Protein AF-A0A965JF13-F1 (afdb_monomer)

Radius of gyration: 34.11 Å; Cα contacts (8 Å, |Δi|>4): 432; chains: 1; bounding box: 71×40×91 Å

Secondary structure (DSSP, 8-state):
-----SHHHHHTTS--HHHHHHHHHT--S-SS-----SSHHHHHHHHHTT--SEEEE-HHHHHHHHHHHHHTT--TTS-EEEEHHHHHHHHHHHTT-S-HHHHHHHHTSSSPPPHHHHHHHHHTT--SHHHHHHHHHHHHHTTS-S--SHHHHHHHHHHHHHHHHHT--HHHHHHHHHHHHHHHHHHHHHHHHHH--EEEEEEEEETTEE--GGGGGSS--EEEEETTEEEEE-GGGGGGG--EETTEEEEEE-SSEEEEEE---SS-EEEEEEEETTT--EEEEEEE-TTPEEEEE-

Sequence (298 aa):
MRAESSLQAELQASYRSREDFSAFAGVQPTNDFDEVFESADALFAAIQMGRCQAVVTDGETAAALNLAMARDGIAHGIFEVRTRDAAIDVLWKAQGYTSREGFLFARDFKPVLNPADVQRFAEYGVTSLNAFQAGLGRMNASGYSTQNTTSALFGFLDDERIGIASGKSAVAVQQARSERSRINAAASRRAELAEFPYVAFISCGMNGMNISTPACFADSDLEIRNGSDYKLYRIENLGDAGPETNKGLMIRLRRNFEIRAQNSDDTLILGVEVQDAVTRQILFQRQASQFRTILFSR

Nearest PDB structures (foldseek):
  9fk0-assembly1_A  TM=2.468E-01  e=9.975E-01  tick-borne encephalitis virus-European subtype
  4gsx-assembly2_B  TM=1.447E-01  e=3.415E-01  Dengue virus 1 Nauru/West Pac/1974
  5lbs-assembly1_A-2  TM=1.912E-01  e=1.513E+00  Zika virus
  4gt0-assembly2_B  TM=1.461E-01  e=5.181E-01  Dengue virus 1 Nauru/West Pac/1974
  8qrh-assembly1_C  TM=1.321E-01  e=9.975E-01  Orthoflavivirus encephalitidis

Structure (mmCIF, N/CA/C/O backbone):
data_AF-A0A965JF13-F1
#
_entry.id   AF-A0A965JF13-F1
#
loop_
_atom_site.group_PDB
_atom_site.id
_atom_site.type_symbol
_atom_site.label_atom_id
_atom_site.label_alt_id
_atom_site.label_comp_id
_atom_site.label_asym_id
_atom_site.label_entity_id
_atom_site.label_seq_id
_atom_site.pdbx_PDB_ins_code
_atom_site.Cartn_x
_atom_site.Cartn_y
_atom_site.Cartn_z
_atom_site.occupancy
_atom_site.B_iso_or_equiv
_atom_site.auth_seq_id
_atom_site.auth_comp_id
_atom_site.auth_asym_id
_atom_site.auth_atom_id
_atom_site.pdbx_PDB_model_num
ATOM 1 N N . MET A 1 1 ? 35.099 21.336 -46.066 1.00 34.16 1 MET A N 1
ATOM 2 C CA . MET A 1 1 ? 35.311 21.101 -44.624 1.00 34.16 1 MET A CA 1
ATOM 3 C C . MET A 1 1 ? 33.976 20.685 -44.034 1.00 34.16 1 MET A C 1
ATOM 5 O O . MET A 1 1 ? 33.109 21.530 -43.860 1.00 34.16 1 MET A O 1
ATOM 9 N N . ARG A 1 2 ? 33.750 19.372 -43.927 1.00 27.91 2 ARG A N 1
ATOM 10 C CA . ARG A 1 2 ? 32.507 18.758 -43.436 1.00 27.91 2 ARG A CA 1
ATOM 11 C C . ARG A 1 2 ? 32.761 18.231 -42.025 1.00 27.91 2 ARG A C 1
ATOM 13 O O . ARG A 1 2 ? 33.864 17.786 -41.745 1.00 27.91 2 ARG A O 1
ATOM 20 N N . ALA A 1 3 ? 31.735 18.359 -41.193 1.00 31.36 3 ALA A N 1
ATOM 21 C CA . ALA A 1 3 ? 31.698 18.126 -39.757 1.00 31.36 3 ALA A CA 1
ATOM 22 C C . ALA A 1 3 ? 32.376 16.822 -39.292 1.00 31.36 3 ALA A C 1
ATOM 24 O O . ALA A 1 3 ? 31.892 15.734 -39.579 1.00 31.36 3 ALA A O 1
ATOM 25 N N . GLU A 1 4 ? 33.432 16.970 -38.492 1.00 33.44 4 GLU A N 1
ATOM 26 C CA . GLU A 1 4 ? 34.038 15.928 -37.647 1.00 33.44 4 GLU A CA 1
ATOM 27 C C . GLU A 1 4 ? 33.346 15.813 -36.265 1.00 33.44 4 GLU A C 1
ATOM 29 O O . GLU A 1 4 ? 33.878 15.203 -35.348 1.00 33.44 4 GLU A O 1
ATOM 34 N N . SER A 1 5 ? 32.153 16.392 -36.064 1.00 39.91 5 SER A N 1
ATOM 35 C CA . SER A 1 5 ? 31.640 16.680 -34.711 1.00 39.91 5 SER A CA 1
ATOM 36 C C . SER A 1 5 ? 30.375 15.934 -34.258 1.00 39.91 5 SER A C 1
ATOM 38 O O . SER A 1 5 ? 29.753 16.391 -33.303 1.00 39.91 5 SER A O 1
ATOM 40 N N . SER A 1 6 ? 29.957 14.826 -34.885 1.00 39.69 6 SER A N 1
ATOM 41 C CA . SER A 1 6 ? 28.820 14.029 -34.358 1.00 39.69 6 SER A CA 1
ATOM 42 C C . SER A 1 6 ? 29.226 12.652 -33.837 1.00 39.69 6 SER A C 1
ATOM 44 O O . SER A 1 6 ? 28.804 12.278 -32.749 1.00 39.69 6 SER A O 1
ATOM 46 N N . LEU A 1 7 ? 30.121 11.946 -34.533 1.00 32.88 7 LEU A N 1
ATOM 47 C CA . LEU A 1 7 ? 30.511 10.582 -34.163 1.00 32.88 7 LEU A CA 1
ATOM 48 C C . LEU A 1 7 ? 31.325 10.542 -32.858 1.00 32.88 7 LEU A C 1
ATOM 50 O O . LEU A 1 7 ? 31.084 9.714 -31.991 1.00 32.88 7 LEU A O 1
ATOM 54 N N . GLN A 1 8 ? 32.236 11.498 -32.657 1.00 34.78 8 GLN A N 1
ATOM 55 C CA . GLN A 1 8 ? 33.035 11.596 -31.430 1.00 34.78 8 GLN A CA 1
ATOM 56 C C . GLN A 1 8 ? 32.197 12.030 -30.211 1.00 34.78 8 GLN A C 1
ATOM 58 O O . GLN A 1 8 ? 32.503 11.646 -29.085 1.00 34.78 8 GLN A O 1
ATOM 63 N N . ALA A 1 9 ? 31.108 12.775 -30.434 1.00 36.16 9 ALA A N 1
ATOM 64 C CA . ALA A 1 9 ? 30.150 13.149 -29.394 1.00 36.16 9 ALA A CA 1
ATOM 65 C C . ALA A 1 9 ? 29.203 11.986 -29.028 1.00 36.16 9 ALA A C 1
ATOM 67 O O . ALA A 1 9 ? 28.861 11.831 -27.857 1.00 36.16 9 ALA A O 1
ATOM 68 N N . GLU A 1 10 ? 28.835 11.134 -29.993 1.00 34.66 10 GLU A N 1
ATOM 69 C CA . GLU A 1 10 ? 28.097 9.881 -29.750 1.00 34.66 10 GLU A CA 1
ATOM 70 C C . GLU A 1 10 ? 28.967 8.819 -29.055 1.00 34.66 10 GLU A C 1
ATOM 72 O O . GLU A 1 10 ? 28.506 8.137 -28.135 1.00 34.66 10 GLU A O 1
ATOM 77 N N . LEU A 1 11 ? 30.255 8.740 -29.402 1.00 33.22 11 LEU A N 1
ATOM 78 C CA . LEU A 1 11 ? 31.222 7.856 -28.743 1.00 33.22 11 LEU A CA 1
ATOM 79 C C . LEU A 1 11 ? 31.504 8.289 -27.289 1.00 33.22 11 LEU A C 1
ATOM 81 O O . LEU A 1 11 ? 31.562 7.445 -26.399 1.00 33.22 11 LEU A O 1
ATOM 85 N N . GLN A 1 12 ? 31.564 9.597 -27.001 1.00 38.66 12 GLN A N 1
ATOM 86 C CA . GLN A 1 12 ? 31.705 10.138 -25.634 1.00 38.66 12 GLN A CA 1
ATOM 87 C C . GLN A 1 12 ? 30.452 9.986 -24.749 1.00 38.66 12 GLN A C 1
ATOM 89 O O . GLN A 1 12 ? 30.520 10.189 -23.530 1.00 38.66 12 GLN A O 1
ATOM 94 N N . ALA A 1 13 ? 29.299 9.663 -25.335 1.00 37.34 13 ALA A N 1
ATOM 95 C CA . ALA A 1 13 ? 28.055 9.446 -24.602 1.00 37.34 13 ALA A CA 1
ATOM 96 C C . ALA A 1 13 ? 27.878 7.990 -24.136 1.00 37.34 13 ALA A C 1
ATOM 98 O O . ALA A 1 13 ? 26.997 7.720 -23.322 1.00 37.34 13 ALA A O 1
ATOM 99 N N . SER A 1 14 ? 28.696 7.053 -24.632 1.00 40.59 14 SER A N 1
ATOM 100 C CA . SER A 1 14 ? 28.368 5.629 -24.536 1.00 40.59 14 SER A CA 1
ATOM 101 C C . SER A 1 14 ? 28.801 4.934 -23.242 1.00 40.59 14 SER A C 1
ATOM 103 O O . SER A 1 14 ? 28.190 3.924 -22.915 1.00 40.59 14 SER A O 1
ATOM 105 N N . TYR A 1 15 ? 29.741 5.466 -22.448 1.00 44.84 15 TYR A N 1
ATOM 106 C CA . TYR A 1 15 ? 30.107 4.855 -21.158 1.00 44.84 15 TYR A CA 1
ATOM 107 C C . TYR A 1 15 ? 30.614 5.882 -20.137 1.00 44.84 15 TYR A C 1
ATOM 109 O O . TYR A 1 15 ? 31.812 6.117 -20.005 1.00 44.84 15 TYR A O 1
ATOM 117 N N . ARG A 1 16 ? 29.703 6.497 -19.375 1.00 46.19 16 ARG A N 1
ATOM 118 C CA . ARG A 1 16 ? 30.050 7.368 -18.242 1.00 46.19 16 ARG A CA 1
ATOM 119 C C . ARG A 1 16 ? 29.814 6.626 -16.919 1.00 46.19 16 ARG A C 1
ATOM 121 O O . ARG A 1 16 ? 28.781 6.759 -16.297 1.00 46.19 16 ARG A O 1
ATOM 128 N N . SER A 1 17 ? 30.811 5.885 -16.434 1.00 47.53 17 SER A N 1
ATOM 129 C CA . SER A 1 17 ? 30.871 5.285 -15.078 1.00 47.53 17 SER A CA 1
ATOM 130 C C . SER A 1 17 ? 30.076 3.989 -14.795 1.00 47.53 17 SER A C 1
ATOM 132 O O . SER A 1 17 ? 29.080 3.659 -15.441 1.00 47.53 17 SER A O 1
ATOM 134 N N . ARG A 1 18 ? 30.534 3.254 -13.760 1.00 49.69 18 ARG A N 1
ATOM 135 C CA . ARG A 1 18 ? 29.889 2.068 -13.148 1.00 49.69 18 ARG A CA 1
ATOM 136 C C . ARG A 1 18 ? 28.423 2.329 -12.793 1.00 49.69 18 ARG A C 1
ATOM 138 O O . ARG A 1 18 ? 27.607 1.407 -12.835 1.00 49.69 18 ARG A O 1
ATOM 145 N N . GLU A 1 19 ? 28.090 3.571 -12.457 1.00 48.06 19 GLU A N 1
ATOM 146 C CA . GLU A 1 19 ? 26.743 3.989 -12.082 1.00 48.06 19 GLU A CA 1
ATOM 147 C C . GLU A 1 19 ? 25.806 4.005 -13.290 1.00 48.06 19 GLU A C 1
ATOM 149 O O . GLU A 1 19 ? 24.701 3.485 -13.174 1.00 48.06 19 GLU A O 1
ATOM 154 N N . ASP A 1 20 ? 26.255 4.461 -14.464 1.00 49.62 20 ASP A N 1
ATOM 155 C CA . ASP A 1 20 ? 25.419 4.509 -15.670 1.00 49.62 20 ASP A CA 1
ATOM 156 C C . ASP A 1 20 ? 25.166 3.120 -16.251 1.00 49.62 20 ASP A C 1
ATOM 158 O O . ASP A 1 20 ? 24.056 2.848 -16.712 1.00 49.62 20 ASP A O 1
ATOM 162 N N . PHE A 1 21 ? 26.140 2.202 -16.180 1.00 49.88 21 PHE A N 1
ATOM 163 C CA . PHE A 1 21 ? 25.895 0.816 -16.584 1.00 49.88 21 PHE A CA 1
ATOM 164 C C . PHE A 1 21 ? 25.035 0.060 -15.563 1.00 49.88 21 PHE A C 1
ATOM 166 O O . PHE A 1 21 ? 24.130 -0.665 -15.960 1.00 49.88 21 PHE A O 1
ATOM 173 N N . SER A 1 22 ? 25.247 0.236 -14.255 1.00 50.41 22 SER A N 1
ATOM 174 C CA . SER A 1 22 ? 24.385 -0.393 -13.234 1.00 50.41 22 SER A CA 1
ATOM 175 C C . SER A 1 22 ? 22.950 0.143 -13.331 1.00 50.41 22 SER A C 1
ATOM 177 O O . SER A 1 22 ? 21.979 -0.617 -13.341 1.00 50.41 22 SER A O 1
ATOM 179 N N . ALA A 1 23 ? 22.812 1.458 -13.532 1.00 51.19 23 ALA A N 1
ATOM 180 C CA . ALA A 1 23 ? 21.555 2.125 -13.846 1.00 51.19 23 ALA A CA 1
ATOM 181 C C . ALA A 1 23 ? 20.967 1.665 -15.184 1.00 51.19 23 ALA A C 1
ATOM 183 O O . ALA A 1 23 ? 19.742 1.660 -15.323 1.00 51.19 23 ALA A O 1
ATOM 184 N N . PHE A 1 24 ? 21.819 1.287 -16.143 1.00 50.94 24 PHE A N 1
ATOM 185 C CA . PHE A 1 24 ? 21.418 0.655 -17.385 1.00 50.94 24 PHE A CA 1
ATOM 186 C C . PHE A 1 24 ? 20.899 -0.759 -17.075 1.00 50.94 24 PHE A C 1
ATOM 188 O O . PHE A 1 24 ? 19.703 -0.996 -17.129 1.00 50.94 24 PHE A O 1
ATOM 195 N N . ALA A 1 25 ? 21.735 -1.709 -16.688 1.00 50.09 25 ALA A N 1
ATOM 196 C CA . ALA A 1 25 ? 21.358 -3.104 -16.506 1.00 50.09 25 ALA A CA 1
ATOM 197 C C . ALA A 1 25 ? 20.320 -3.364 -15.393 1.00 50.09 25 ALA A C 1
ATOM 199 O O . ALA A 1 25 ? 19.843 -4.488 -15.295 1.00 50.09 25 ALA A O 1
ATOM 200 N N . GLY A 1 26 ? 19.919 -2.369 -14.592 1.00 46.53 26 GLY A N 1
ATOM 201 C CA . GLY A 1 26 ? 18.917 -2.546 -13.532 1.00 46.53 26 GLY A CA 1
ATOM 202 C C . GLY A 1 26 ? 19.420 -3.448 -12.403 1.00 46.53 26 GLY A C 1
ATOM 203 O O . GLY A 1 26 ? 18.631 -3.987 -11.631 1.00 46.53 26 GLY A O 1
ATOM 204 N N . VAL A 1 27 ? 20.736 -3.624 -12.331 1.00 44.25 27 VAL A N 1
ATOM 205 C CA . VAL A 1 27 ? 21.431 -4.353 -11.280 1.00 44.25 27 VAL A CA 1
ATOM 206 C C . VAL A 1 27 ? 21.844 -3.348 -10.213 1.00 44.25 27 VAL A C 1
ATOM 208 O O . VAL A 1 27 ? 22.241 -2.221 -10.516 1.00 44.25 27 VAL A O 1
ATOM 211 N N . GLN A 1 28 ? 21.726 -3.739 -8.944 1.00 43.03 28 GLN A N 1
ATOM 212 C CA . GLN A 1 28 ? 22.424 -3.024 -7.875 1.00 43.03 28 GLN A CA 1
ATOM 213 C C . GLN A 1 28 ? 23.911 -2.948 -8.263 1.00 43.03 28 GLN A C 1
ATOM 215 O O . GLN A 1 28 ? 24.393 -3.879 -8.909 1.00 43.03 28 GLN A O 1
ATOM 220 N N . PRO A 1 29 ? 24.660 -1.897 -7.885 1.00 44.06 29 PRO A N 1
ATOM 221 C CA . PRO A 1 29 ? 26.109 -1.850 -8.064 1.00 44.06 29 PRO A CA 1
ATOM 222 C C . PRO A 1 29 ? 26.813 -2.853 -7.128 1.00 44.06 29 PRO A C 1
ATOM 224 O O . PRO A 1 29 ? 27.744 -2.513 -6.405 1.00 44.06 29 PRO A O 1
ATOM 227 N N . THR A 1 30 ? 26.373 -4.107 -7.122 1.00 40.91 30 THR A N 1
ATOM 228 C CA . THR A 1 30 ? 27.144 -5.255 -6.672 1.00 40.91 30 THR A CA 1
ATOM 229 C C . THR A 1 30 ? 28.248 -5.521 -7.699 1.00 40.91 30 THR A C 1
ATOM 231 O O . THR A 1 30 ? 28.221 -4.986 -8.805 1.00 40.91 30 THR A O 1
ATOM 234 N N . ASN A 1 31 ? 29.293 -6.228 -7.286 1.00 40.25 31 ASN A N 1
ATOM 235 C CA . ASN A 1 31 ? 30.622 -6.250 -7.909 1.00 40.25 31 ASN A CA 1
ATOM 236 C C . ASN A 1 31 ? 30.717 -6.974 -9.272 1.00 40.25 31 ASN A C 1
ATOM 238 O O . ASN A 1 31 ? 31.681 -7.690 -9.498 1.00 40.25 31 ASN A O 1
ATOM 242 N N . ASP A 1 32 ? 29.756 -6.801 -10.177 1.00 44.75 32 ASP A N 1
ATOM 243 C CA . ASP A 1 32 ? 29.693 -7.590 -11.415 1.00 44.75 32 ASP A CA 1
ATOM 244 C C . ASP A 1 32 ? 30.313 -6.876 -12.635 1.00 44.75 32 ASP A C 1
ATOM 246 O O . ASP A 1 32 ? 30.405 -7.465 -13.709 1.00 44.75 32 ASP A O 1
ATOM 250 N N . PHE A 1 33 ? 30.782 -5.629 -12.476 1.00 49.12 33 PHE A N 1
ATOM 251 C CA . PHE A 1 33 ? 31.649 -4.946 -13.447 1.00 49.12 33 PHE A CA 1
ATOM 252 C C . PHE A 1 33 ? 32.843 -4.314 -12.739 1.00 49.12 33 PHE A C 1
ATOM 254 O O . PHE A 1 33 ? 32.680 -3.416 -11.907 1.00 49.12 33 PHE A O 1
ATOM 261 N N . ASP A 1 34 ? 34.036 -4.773 -13.105 1.00 55.72 34 ASP A N 1
ATOM 262 C CA . ASP A 1 34 ? 35.287 -4.360 -12.473 1.00 55.72 34 ASP A CA 1
ATOM 263 C C . ASP A 1 34 ? 35.778 -2.980 -12.958 1.00 55.72 34 ASP A C 1
ATOM 265 O O . ASP A 1 34 ? 36.445 -2.273 -12.201 1.00 55.72 34 ASP A O 1
ATOM 269 N N . GLU A 1 35 ? 35.445 -2.556 -14.191 1.00 66.56 35 GLU A N 1
ATOM 270 C CA . GLU A 1 35 ? 36.028 -1.356 -14.820 1.00 66.56 35 GLU A CA 1
ATOM 271 C C . GLU A 1 35 ? 35.179 -0.785 -15.981 1.00 66.56 35 GLU A C 1
ATOM 273 O O . GLU A 1 35 ? 34.453 -1.516 -16.655 1.00 66.56 35 GLU A O 1
ATOM 278 N N . VAL A 1 36 ? 35.280 0.529 -16.228 1.00 65.38 36 VAL A N 1
ATOM 279 C CA . VAL A 1 36 ? 34.691 1.232 -17.387 1.00 65.38 36 VAL A CA 1
ATOM 280 C C . VAL A 1 36 ? 35.803 1.991 -18.108 1.00 65.38 36 VAL A C 1
ATOM 282 O O . VAL A 1 36 ? 36.603 2.658 -17.457 1.00 65.38 36 VAL A O 1
ATOM 285 N N . PHE A 1 37 ? 35.844 1.909 -19.440 1.00 68.75 37 PHE A N 1
ATOM 286 C CA . PHE A 1 37 ? 36.930 2.461 -20.254 1.00 68.75 37 PHE A CA 1
ATOM 287 C C . PHE A 1 37 ? 36.460 3.649 -21.095 1.00 68.75 37 PHE A C 1
ATOM 289 O O . PHE A 1 37 ? 35.395 3.606 -21.705 1.00 68.75 37 PHE A O 1
ATOM 296 N N . GLU A 1 38 ? 37.281 4.699 -21.152 1.00 64.56 38 GLU A N 1
ATOM 297 C CA . GLU A 1 38 ? 36.961 5.958 -21.846 1.00 64.56 38 GLU A CA 1
ATOM 298 C C . GLU A 1 38 ? 37.076 5.867 -23.379 1.00 64.56 38 GLU A C 1
ATOM 300 O O . GLU A 1 38 ? 36.620 6.763 -24.089 1.00 64.56 38 GLU A O 1
ATOM 305 N N . SER A 1 39 ? 37.693 4.804 -23.907 1.00 68.31 39 SER A N 1
ATOM 306 C CA . SER A 1 39 ? 37.852 4.585 -25.346 1.00 68.31 39 SER A CA 1
ATOM 307 C C . SER A 1 39 ? 37.986 3.104 -25.703 1.00 68.31 39 SER A C 1
ATOM 309 O O . SER A 1 39 ? 38.355 2.273 -24.869 1.00 68.31 39 SER A O 1
ATOM 311 N N . ALA A 1 40 ? 37.736 2.781 -26.977 1.00 69.75 40 ALA A N 1
ATOM 312 C CA . ALA A 1 40 ? 37.952 1.443 -27.526 1.00 69.75 40 ALA A CA 1
ATOM 313 C C . ALA A 1 40 ? 39.427 1.006 -27.445 1.00 69.75 40 ALA A C 1
ATOM 315 O O . ALA A 1 40 ? 39.700 -0.167 -27.208 1.00 69.75 40 ALA A O 1
ATOM 316 N N . ASP A 1 41 ? 40.370 1.945 -27.564 1.00 72.50 41 ASP A N 1
ATOM 317 C CA . ASP A 1 41 ? 41.804 1.661 -27.440 1.00 72.50 41 ASP A CA 1
ATOM 318 C C . ASP A 1 41 ? 42.195 1.319 -25.997 1.00 72.50 41 ASP A C 1
ATOM 320 O O . ASP A 1 41 ? 42.933 0.362 -25.763 1.00 72.50 41 ASP A O 1
ATOM 324 N N . ALA A 1 42 ? 41.669 2.059 -25.013 1.00 75.69 42 ALA A N 1
ATOM 325 C CA . ALA A 1 42 ? 41.896 1.773 -23.596 1.00 75.69 42 ALA A CA 1
ATOM 326 C C . ALA A 1 42 ? 41.297 0.414 -23.201 1.00 75.69 42 ALA A C 1
ATOM 328 O O . ALA A 1 42 ? 41.926 -0.371 -22.491 1.00 75.69 42 ALA A O 1
ATOM 329 N N . LEU A 1 43 ? 40.107 0.118 -23.727 1.00 77.62 43 LEU A N 1
ATOM 330 C CA . LEU A 1 43 ? 39.439 -1.170 -23.5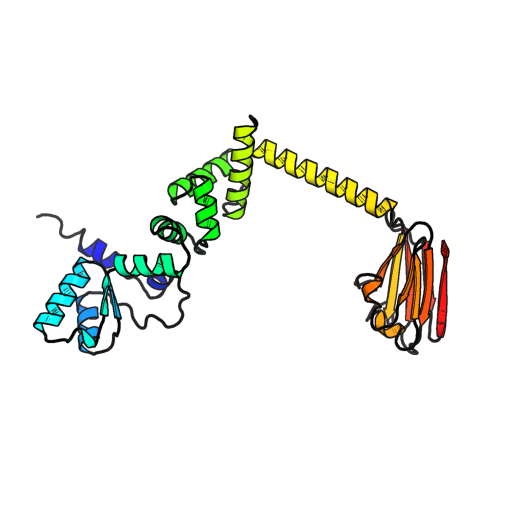88 1.00 77.62 43 LEU A CA 1
ATOM 331 C C . LEU A 1 43 ? 40.257 -2.308 -24.213 1.00 77.62 43 LEU A C 1
ATOM 333 O O . LEU A 1 43 ? 40.472 -3.338 -23.579 1.00 77.62 43 LEU A O 1
ATOM 337 N N . PHE A 1 44 ? 40.764 -2.118 -25.432 1.00 76.69 44 PHE A N 1
ATOM 338 C CA . PHE A 1 44 ? 41.587 -3.111 -26.117 1.00 76.69 44 PHE A CA 1
ATOM 339 C C . PHE A 1 44 ? 42.904 -3.382 -25.378 1.00 76.69 44 PHE A C 1
ATOM 341 O O . PHE A 1 44 ? 43.279 -4.540 -25.196 1.00 76.69 44 PHE A O 1
ATOM 348 N N . ALA A 1 45 ? 43.565 -2.339 -24.868 1.00 78.50 45 ALA A N 1
ATOM 349 C CA . ALA A 1 45 ? 44.762 -2.484 -24.043 1.00 78.50 45 ALA A CA 1
ATOM 350 C C . ALA A 1 45 ? 44.483 -3.284 -22.756 1.00 78.50 45 ALA A C 1
ATOM 352 O O . ALA A 1 45 ? 45.284 -4.132 -22.364 1.00 78.50 45 ALA A O 1
ATOM 353 N N . ALA A 1 46 ? 43.332 -3.073 -22.115 1.00 78.44 46 ALA A N 1
ATOM 354 C CA . ALA A 1 46 ? 42.942 -3.839 -20.933 1.00 78.44 46 ALA A CA 1
ATOM 355 C C . ALA A 1 46 ? 42.649 -5.317 -21.248 1.00 78.44 46 ALA A C 1
ATOM 357 O O . ALA A 1 46 ? 43.043 -6.198 -20.476 1.00 78.44 46 ALA A O 1
ATOM 358 N N . ILE A 1 47 ? 42.038 -5.596 -22.404 1.00 74.88 47 ILE A N 1
ATOM 359 C CA . ILE A 1 47 ? 41.831 -6.961 -22.914 1.00 74.88 47 ILE A CA 1
ATOM 360 C C . ILE A 1 47 ? 43.180 -7.656 -23.136 1.00 74.88 47 ILE A C 1
ATOM 362 O O . ILE A 1 47 ? 43.367 -8.784 -22.684 1.00 74.88 47 ILE A O 1
ATOM 366 N N . GLN A 1 48 ? 44.149 -6.976 -23.756 1.00 76.81 48 GLN A N 1
ATOM 367 C CA . GLN A 1 48 ? 45.504 -7.507 -23.964 1.00 76.81 48 GLN A CA 1
ATOM 368 C C . GLN A 1 48 ? 46.228 -7.832 -22.649 1.00 76.81 48 GLN A C 1
ATOM 370 O O . GLN A 1 48 ? 47.018 -8.773 -22.593 1.00 76.81 48 GLN A O 1
ATOM 375 N N . MET A 1 49 ? 45.940 -7.086 -21.580 1.00 80.19 49 MET A N 1
ATOM 376 C CA . MET A 1 49 ? 46.477 -7.331 -20.237 1.00 80.19 49 MET A CA 1
ATOM 377 C C . MET A 1 49 ? 45.728 -8.434 -19.468 1.00 80.19 49 MET A C 1
ATOM 379 O O . MET A 1 49 ? 46.070 -8.701 -18.317 1.00 80.19 49 MET A O 1
ATOM 383 N N . GLY A 1 50 ? 44.701 -9.059 -20.058 1.00 73.44 50 GLY A N 1
ATOM 384 C CA . GLY A 1 50 ? 43.896 -10.098 -19.408 1.00 73.44 50 GLY A CA 1
ATOM 385 C C . GLY A 1 50 ? 43.043 -9.583 -18.245 1.00 73.44 50 GLY A C 1
ATOM 386 O O . GLY A 1 50 ? 42.677 -10.356 -17.364 1.00 73.44 50 GLY A O 1
ATOM 387 N N . ARG A 1 51 ? 42.747 -8.276 -18.212 1.00 71.81 51 ARG A N 1
ATOM 388 C CA . ARG A 1 51 ? 42.010 -7.630 -17.110 1.00 71.81 51 ARG A CA 1
ATOM 389 C C . ARG A 1 51 ? 40.494 -7.742 -17.237 1.00 71.81 51 ARG A C 1
ATOM 391 O O . ARG A 1 51 ? 39.783 -7.377 -16.308 1.00 71.81 51 ARG A O 1
ATOM 398 N N . CYS A 1 52 ? 39.995 -8.226 -18.369 1.00 67.62 52 CYS A N 1
ATOM 399 C CA . CYS A 1 52 ? 38.570 -8.319 -18.645 1.00 67.62 52 CYS A CA 1
ATOM 400 C C . CYS A 1 52 ? 38.217 -9.766 -19.012 1.00 67.62 52 CYS A C 1
ATOM 402 O O . CYS A 1 52 ? 38.936 -10.390 -19.788 1.00 67.62 52 CYS A O 1
ATOM 404 N N . GLN A 1 53 ? 37.108 -10.287 -18.473 1.00 64.69 53 GLN A N 1
ATOM 405 C CA . GLN A 1 53 ? 36.558 -11.609 -18.827 1.00 64.69 53 GLN A CA 1
ATOM 406 C C . GLN A 1 53 ? 35.361 -11.504 -19.786 1.00 64.69 53 GLN A C 1
ATOM 408 O O . GLN A 1 53 ? 35.156 -12.374 -20.632 1.00 64.69 53 GLN A O 1
ATOM 413 N N . ALA A 1 54 ? 34.604 -10.409 -19.699 1.00 64.88 54 ALA A N 1
ATOM 414 C CA . ALA A 1 54 ? 33.532 -10.079 -20.626 1.00 64.88 54 ALA A CA 1
ATOM 415 C C . ALA A 1 54 ? 33.443 -8.561 -20.825 1.00 64.88 54 ALA A C 1
ATOM 417 O O . ALA A 1 54 ? 33.725 -7.792 -19.905 1.00 64.88 54 ALA A O 1
ATOM 418 N N . VAL A 1 55 ? 33.032 -8.134 -22.018 1.00 71.31 55 VAL A N 1
ATOM 419 C CA . VAL A 1 55 ? 32.782 -6.731 -22.362 1.00 71.31 55 VAL A CA 1
ATOM 420 C C . VAL A 1 55 ? 31.445 -6.590 -23.056 1.00 71.31 55 VAL A C 1
ATOM 422 O O . VAL A 1 55 ? 31.102 -7.360 -23.950 1.00 71.31 55 VAL A O 1
ATOM 425 N N . VAL A 1 56 ? 30.709 -5.556 -22.661 1.00 68.31 56 VAL A N 1
ATOM 426 C CA . VAL A 1 56 ? 29.494 -5.113 -23.338 1.00 68.31 56 VAL A CA 1
ATOM 427 C C . VAL A 1 56 ? 29.805 -3.787 -24.019 1.00 68.31 56 VAL A C 1
ATOM 429 O O . VAL A 1 56 ? 30.267 -2.859 -23.365 1.00 68.31 56 VAL A O 1
ATOM 432 N N . THR A 1 57 ? 29.581 -3.702 -25.328 1.00 70.19 57 THR A N 1
ATOM 433 C CA . THR A 1 57 ? 29.819 -2.481 -26.113 1.00 70.19 57 THR A CA 1
ATOM 434 C C . THR A 1 57 ? 28.791 -2.327 -27.245 1.00 70.19 57 THR A C 1
ATOM 436 O O . THR A 1 57 ? 27.890 -3.157 -27.386 1.00 70.19 57 THR A O 1
ATOM 439 N N . ASP A 1 58 ? 28.827 -1.238 -28.011 1.00 75.94 58 ASP A N 1
ATOM 440 C CA . ASP A 1 58 ? 27.986 -1.082 -29.204 1.00 75.94 58 ASP A CA 1
ATOM 441 C C . ASP A 1 58 ? 28.420 -2.033 -30.344 1.00 75.94 58 ASP A C 1
ATOM 443 O O . ASP A 1 58 ? 29.451 -2.703 -30.270 1.00 75.94 58 ASP A O 1
ATOM 447 N N . GLY A 1 59 ? 27.605 -2.147 -31.396 1.00 74.38 59 GLY A N 1
ATOM 448 C CA . GLY A 1 59 ? 27.862 -3.091 -32.490 1.00 74.38 59 GLY A CA 1
ATOM 449 C C . GLY A 1 59 ? 29.109 -2.773 -33.322 1.00 74.38 59 GLY A C 1
ATOM 450 O O . GLY A 1 59 ? 29.791 -3.696 -33.766 1.00 74.38 59 GLY A O 1
ATOM 451 N N . GLU A 1 60 ? 29.425 -1.492 -33.511 1.00 75.69 60 GLU A N 1
ATOM 452 C CA . GLU A 1 60 ? 30.576 -1.048 -34.300 1.00 75.69 60 GLU A CA 1
ATOM 453 C C . GLU A 1 60 ? 31.874 -1.301 -33.529 1.00 75.69 60 GLU A C 1
ATOM 455 O O . GLU A 1 60 ? 32.789 -1.954 -34.038 1.00 75.69 60 GLU A O 1
ATOM 460 N N . THR A 1 61 ? 31.912 -0.897 -32.259 1.00 76.12 61 THR A N 1
ATOM 461 C CA . THR A 1 61 ? 33.036 -1.150 -31.355 1.00 76.12 61 THR A CA 1
ATOM 462 C C . THR A 1 61 ? 33.254 -2.649 -31.151 1.00 76.12 61 THR A C 1
ATOM 464 O O . THR A 1 61 ? 34.395 -3.112 -31.167 1.00 76.12 61 THR A O 1
ATOM 467 N N . ALA A 1 62 ? 32.187 -3.447 -31.024 1.00 77.81 62 ALA A N 1
ATOM 468 C CA . ALA A 1 62 ? 32.303 -4.902 -30.922 1.00 77.81 62 ALA A CA 1
ATOM 469 C C . ALA A 1 62 ? 32.941 -5.513 -32.179 1.00 77.81 62 ALA A C 1
ATOM 471 O O . ALA A 1 62 ? 33.795 -6.396 -32.073 1.00 77.81 62 ALA A O 1
ATOM 472 N N . ALA A 1 63 ? 32.558 -5.051 -33.372 1.00 80.56 63 ALA A N 1
ATOM 473 C CA . ALA A 1 63 ? 33.150 -5.514 -34.624 1.00 80.56 63 ALA A CA 1
ATOM 474 C C . ALA A 1 63 ? 34.634 -5.121 -34.730 1.00 80.56 63 ALA A C 1
ATOM 476 O O . ALA A 1 63 ? 35.469 -5.964 -35.065 1.00 80.56 63 ALA A O 1
ATOM 477 N N . ALA A 1 64 ? 34.973 -3.875 -34.384 1.00 79.06 64 ALA A N 1
ATOM 478 C CA . ALA A 1 64 ? 36.347 -3.379 -34.387 1.00 79.06 64 ALA A CA 1
ATOM 479 C C . ALA A 1 64 ? 37.248 -4.151 -33.407 1.00 79.06 64 ALA A C 1
ATOM 481 O O . ALA A 1 64 ? 38.347 -4.566 -33.779 1.00 79.06 64 ALA A O 1
ATOM 482 N N . LEU A 1 65 ? 36.765 -4.417 -32.188 1.00 79.19 65 LEU A N 1
ATOM 483 C CA . LEU A 1 65 ? 37.487 -5.207 -31.187 1.00 79.19 65 LEU A CA 1
ATOM 484 C C . LEU A 1 65 ? 37.712 -6.645 -31.653 1.00 79.19 65 LEU A C 1
ATOM 486 O O . LEU A 1 65 ? 38.826 -7.147 -31.546 1.00 79.19 65 LEU A O 1
ATOM 490 N N . ASN A 1 66 ? 36.693 -7.293 -32.223 1.00 81.50 66 ASN A N 1
ATOM 491 C CA . ASN A 1 66 ? 36.833 -8.652 -32.747 1.00 81.50 66 ASN A CA 1
ATOM 492 C C . ASN A 1 66 ? 37.876 -8.731 -33.876 1.00 81.50 66 ASN A C 1
ATOM 494 O O . ASN A 1 66 ? 38.677 -9.664 -33.903 1.00 81.50 66 ASN A O 1
ATOM 498 N N . LEU A 1 67 ? 37.917 -7.739 -34.773 1.00 81.19 67 LEU A N 1
ATOM 499 C CA . LEU A 1 67 ? 38.940 -7.657 -35.822 1.00 81.19 67 LEU A CA 1
ATOM 500 C C . LEU A 1 67 ? 40.346 -7.441 -35.245 1.00 81.19 67 LEU A C 1
ATOM 502 O O . LEU A 1 67 ? 41.289 -8.111 -35.668 1.00 81.19 67 LEU A O 1
ATOM 506 N N . ALA A 1 68 ? 40.493 -6.535 -34.274 1.00 81.06 68 ALA A N 1
ATOM 507 C CA . ALA A 1 68 ? 41.771 -6.263 -33.619 1.00 81.06 68 ALA A CA 1
ATOM 508 C C . ALA A 1 68 ? 42.287 -7.484 -32.837 1.00 81.06 68 ALA A C 1
ATOM 510 O O . ALA A 1 68 ? 43.461 -7.834 -32.935 1.00 81.06 68 ALA A O 1
ATOM 511 N N . MET A 1 69 ? 41.398 -8.187 -32.132 1.00 80.50 69 MET A N 1
ATOM 512 C CA . MET A 1 69 ? 41.713 -9.429 -31.423 1.00 80.50 69 MET A CA 1
ATOM 513 C C . MET A 1 69 ? 42.142 -10.547 -32.377 1.00 80.50 69 MET A C 1
ATOM 515 O O . MET A 1 69 ? 43.132 -11.226 -32.110 1.00 80.50 69 MET A O 1
ATOM 519 N N . ALA A 1 70 ? 41.434 -10.718 -33.499 1.00 82.38 70 ALA A N 1
ATOM 520 C CA . ALA A 1 70 ? 41.774 -11.717 -34.510 1.00 82.38 70 ALA A CA 1
ATOM 521 C C . ALA A 1 70 ? 43.136 -11.433 -35.161 1.00 82.38 70 ALA A C 1
ATOM 523 O O . ALA A 1 70 ? 43.925 -12.356 -35.362 1.00 82.38 70 ALA A O 1
ATOM 524 N N . ARG A 1 71 ? 43.432 -10.157 -35.448 1.00 82.50 71 ARG A N 1
ATOM 525 C CA . ARG A 1 71 ? 44.740 -9.712 -35.952 1.00 82.50 71 ARG A CA 1
ATOM 526 C C . ARG A 1 71 ? 45.870 -10.056 -34.977 1.00 82.50 71 ARG A C 1
ATOM 528 O O . ARG A 1 71 ? 46.923 -10.505 -35.417 1.00 82.50 71 ARG A O 1
ATOM 535 N N . ASP A 1 72 ? 45.635 -9.871 -33.680 1.00 82.19 72 ASP A N 1
ATOM 536 C CA . ASP A 1 72 ? 46.663 -10.001 -32.639 1.00 82.19 72 ASP A CA 1
ATOM 537 C C . ASP A 1 72 ? 46.706 -11.405 -31.998 1.00 82.19 72 ASP A C 1
ATOM 539 O O . ASP A 1 72 ? 47.441 -11.631 -31.038 1.00 82.19 72 ASP A O 1
ATOM 543 N N . GLY A 1 73 ? 45.945 -12.371 -32.527 1.00 82.38 73 GLY A N 1
ATOM 544 C CA . GLY A 1 73 ? 45.959 -13.765 -32.068 1.00 82.38 73 GLY A CA 1
ATOM 545 C C . GLY A 1 73 ? 45.353 -13.984 -30.676 1.00 82.38 73 GLY A C 1
ATOM 546 O O . GLY A 1 73 ? 45.650 -14.989 -30.028 1.00 82.38 73 GLY A O 1
ATOM 547 N N . ILE A 1 74 ? 44.506 -13.065 -30.205 1.00 77.50 74 ILE A N 1
ATOM 548 C CA . ILE A 1 74 ? 43.827 -13.170 -28.910 1.00 77.50 74 ILE A CA 1
ATOM 549 C C . ILE A 1 74 ? 42.655 -14.147 -29.058 1.00 77.50 74 ILE A C 1
ATOM 551 O O . ILE A 1 74 ? 41.679 -13.873 -29.755 1.00 77.50 74 ILE A O 1
ATOM 555 N N . ALA A 1 75 ? 42.754 -15.317 -28.423 1.00 67.38 75 ALA A N 1
ATOM 556 C CA . ALA A 1 75 ? 41.765 -16.379 -28.573 1.00 67.38 75 ALA A CA 1
ATOM 557 C C . ALA A 1 75 ? 40.404 -16.014 -27.946 1.00 67.38 75 ALA A C 1
ATOM 559 O O . ALA A 1 75 ? 40.318 -15.706 -26.758 1.00 67.38 75 ALA A O 1
ATOM 560 N N . HIS A 1 76 ? 39.322 -16.189 -28.715 1.00 58.31 76 HIS A N 1
ATOM 561 C CA . HIS A 1 76 ? 37.927 -15.999 -28.276 1.00 58.31 76 HIS A CA 1
ATOM 562 C C . HIS A 1 76 ? 37.497 -16.885 -27.087 1.00 58.31 76 HIS A C 1
ATOM 564 O O . HIS A 1 76 ? 36.437 -16.671 -26.515 1.00 58.31 76 HIS A O 1
ATOM 570 N N . GLY A 1 77 ? 38.297 -17.888 -26.704 1.00 55.59 77 GLY A N 1
ATOM 571 C CA . GLY A 1 77 ? 38.012 -18.759 -25.557 1.00 55.59 77 GLY A CA 1
ATOM 572 C C . GLY A 1 77 ? 38.327 -18.146 -24.187 1.00 55.59 77 GLY A C 1
ATOM 573 O O . GLY A 1 77 ? 37.981 -18.749 -23.178 1.00 55.59 77 GLY A O 1
ATOM 574 N N . ILE A 1 78 ? 38.992 -16.986 -24.144 1.00 55.22 78 ILE A N 1
ATOM 575 C CA . ILE A 1 78 ? 39.420 -16.318 -22.899 1.00 55.22 78 ILE A CA 1
ATOM 576 C C . ILE A 1 78 ? 38.492 -15.139 -22.552 1.00 55.22 78 ILE A C 1
ATOM 578 O O . ILE A 1 78 ? 38.472 -14.686 -21.411 1.00 55.22 78 ILE A O 1
ATOM 582 N N . PHE A 1 79 ? 37.712 -14.648 -23.522 1.00 62.66 79 PHE A N 1
ATOM 583 C CA . PHE A 1 79 ? 37.022 -13.372 -23.404 1.00 62.66 79 PHE A CA 1
ATOM 584 C C . PHE A 1 79 ? 35.770 -13.266 -24.285 1.00 62.66 79 PHE A C 1
ATOM 586 O O . PHE A 1 79 ? 35.819 -13.589 -25.474 1.00 62.66 79 PHE A O 1
ATOM 593 N N . GLU A 1 80 ? 34.666 -12.763 -23.723 1.00 66.94 80 GLU A N 1
ATOM 594 C CA . GLU A 1 80 ? 33.396 -12.588 -24.439 1.00 66.94 80 GLU A CA 1
ATOM 595 C C . GLU A 1 80 ? 33.090 -11.110 -24.751 1.00 66.94 80 GLU A C 1
ATOM 597 O O . GLU A 1 80 ? 32.906 -10.300 -23.845 1.00 66.94 80 GLU A O 1
ATOM 602 N N . VAL A 1 81 ? 32.958 -10.762 -26.038 1.00 70.75 81 VAL A N 1
ATOM 603 C CA . VAL A 1 81 ? 32.444 -9.452 -26.482 1.00 70.75 81 VAL A CA 1
ATOM 604 C C . VAL A 1 81 ? 30.962 -9.587 -26.822 1.00 70.75 81 VAL A C 1
ATOM 606 O O . VAL A 1 81 ? 30.600 -10.268 -27.781 1.00 70.75 81 VAL A O 1
ATOM 609 N N . ARG A 1 82 ? 30.094 -8.908 -26.069 1.00 68.38 82 ARG A N 1
ATOM 610 C CA . ARG A 1 82 ? 28.652 -8.832 -26.334 1.00 68.38 82 ARG A CA 1
ATOM 611 C C . ARG A 1 82 ? 28.261 -7.440 -26.806 1.00 68.38 82 ARG A C 1
ATOM 613 O O . ARG A 1 82 ? 28.763 -6.431 -26.313 1.00 68.38 82 ARG A O 1
ATOM 620 N N . THR A 1 83 ? 27.301 -7.376 -27.723 1.00 75.31 83 THR A N 1
ATOM 621 C CA . THR A 1 83 ? 26.667 -6.099 -28.052 1.00 75.31 83 THR A CA 1
ATOM 622 C C . THR A 1 83 ? 25.686 -5.693 -26.956 1.00 75.31 83 THR A C 1
ATOM 624 O O . THR A 1 83 ? 25.118 -6.534 -26.252 1.00 75.31 83 THR A O 1
ATOM 627 N N . ARG A 1 84 ? 25.430 -4.389 -26.844 1.00 72.12 84 ARG A N 1
ATOM 628 C CA . ARG A 1 84 ? 24.398 -3.831 -25.962 1.00 72.12 84 ARG A CA 1
ATOM 629 C C . ARG A 1 84 ? 23.033 -4.481 -26.193 1.00 72.12 84 ARG A C 1
ATOM 631 O O . ARG A 1 84 ? 22.345 -4.798 -25.227 1.00 72.12 84 ARG A O 1
ATOM 638 N N . ASP A 1 85 ? 22.660 -4.713 -27.448 1.00 76.44 85 ASP A N 1
ATOM 639 C CA . ASP A 1 85 ? 21.397 -5.370 -27.793 1.00 76.44 85 ASP A CA 1
ATOM 640 C C . ASP A 1 85 ? 21.354 -6.827 -27.332 1.00 76.44 85 ASP A C 1
ATOM 642 O O . ASP A 1 85 ? 20.376 -7.230 -26.705 1.00 76.44 85 ASP A O 1
ATOM 646 N N . ALA A 1 86 ? 22.442 -7.581 -27.524 1.00 75.44 86 ALA A N 1
ATOM 647 C CA . ALA A 1 86 ? 22.543 -8.950 -27.023 1.00 75.44 86 ALA A CA 1
ATOM 648 C C . ALA A 1 86 ? 22.466 -9.007 -25.488 1.00 75.44 86 ALA A C 1
ATOM 650 O O . ALA A 1 86 ? 21.869 -9.925 -24.927 1.00 75.44 86 ALA A O 1
ATOM 651 N N . ALA A 1 87 ? 23.033 -8.016 -24.792 1.00 72.62 87 ALA A N 1
ATOM 652 C CA . ALA A 1 87 ? 22.908 -7.901 -23.343 1.00 72.62 87 ALA A CA 1
ATOM 653 C C . ALA A 1 87 ? 21.462 -7.585 -22.919 1.00 72.62 87 ALA A C 1
ATOM 655 O O . ALA A 1 87 ? 20.933 -8.232 -22.014 1.00 72.62 87 ALA A O 1
ATOM 656 N N . ILE A 1 88 ? 20.793 -6.641 -23.591 1.00 77.38 88 ILE A N 1
ATOM 657 C CA . ILE A 1 88 ? 19.384 -6.309 -23.330 1.00 77.38 88 ILE A CA 1
ATOM 658 C C . ILE A 1 88 ? 18.500 -7.546 -23.498 1.00 77.38 88 ILE A C 1
ATOM 660 O O . ILE A 1 88 ? 17.684 -7.814 -22.618 1.00 77.38 88 ILE A O 1
ATOM 664 N N . ASP A 1 89 ? 18.684 -8.309 -24.578 1.00 79.56 89 ASP A N 1
ATOM 665 C CA . ASP A 1 89 ? 17.871 -9.486 -24.911 1.00 79.56 89 ASP A CA 1
ATOM 666 C C . ASP A 1 89 ? 17.903 -10.591 -23.853 1.00 79.56 89 ASP A C 1
ATOM 668 O O . ASP A 1 89 ? 16.939 -11.353 -23.712 1.00 79.56 89 ASP A O 1
ATOM 672 N N . VAL A 1 90 ? 18.998 -10.670 -23.100 1.00 75.88 90 VAL A N 1
ATOM 673 C CA . VAL A 1 90 ? 19.130 -11.563 -21.947 1.00 75.88 90 VAL A CA 1
ATOM 674 C C . VAL A 1 90 ? 18.497 -10.933 -20.706 1.00 75.88 90 VAL A C 1
ATOM 676 O O . VAL A 1 90 ? 17.725 -11.588 -20.003 1.00 75.88 90 VAL A O 1
ATOM 679 N N . LEU A 1 91 ? 18.789 -9.656 -20.445 1.00 77.50 91 LEU A N 1
ATOM 680 C CA . LEU A 1 91 ? 18.402 -8.970 -19.212 1.00 77.50 91 LEU A CA 1
ATOM 681 C C . LEU A 1 91 ? 16.889 -8.828 -19.044 1.00 77.50 91 LEU A C 1
ATOM 683 O O . LEU A 1 91 ? 16.380 -9.111 -17.961 1.00 77.50 91 LEU A O 1
ATOM 687 N N . TRP A 1 92 ? 16.154 -8.426 -20.086 1.00 83.19 92 TRP A N 1
ATOM 688 C CA . TRP A 1 92 ? 14.715 -8.180 -19.932 1.00 83.19 92 TRP A CA 1
ATOM 689 C C . TRP A 1 92 ? 13.953 -9.459 -19.553 1.00 83.19 92 TRP A C 1
ATOM 691 O O . TRP A 1 92 ? 13.065 -9.420 -18.702 1.00 83.19 92 TRP A O 1
ATOM 701 N N . LYS A 1 93 ? 14.357 -10.606 -20.117 1.00 86.06 93 LYS A N 1
ATOM 702 C CA . LYS A 1 93 ? 13.795 -11.926 -19.790 1.00 86.06 93 LYS A CA 1
ATOM 703 C C . LYS A 1 93 ? 14.181 -12.357 -18.381 1.00 86.06 93 LYS A C 1
ATOM 705 O O . LYS A 1 93 ? 13.322 -12.787 -17.618 1.00 86.06 93 LYS A O 1
ATOM 710 N N . ALA A 1 94 ? 15.462 -12.219 -18.034 1.00 78.62 94 ALA A N 1
ATOM 711 C CA . ALA A 1 94 ? 15.977 -12.594 -16.719 1.00 78.62 94 ALA A CA 1
ATOM 712 C C . ALA A 1 94 ? 15.314 -11.799 -15.583 1.00 78.62 94 ALA A C 1
ATOM 714 O O . ALA A 1 94 ? 15.114 -12.327 -14.494 1.00 78.62 94 ALA A O 1
ATOM 715 N N . GLN A 1 95 ? 14.930 -10.548 -15.848 1.00 80.69 95 GLN A N 1
ATOM 716 C CA . GLN A 1 95 ? 14.257 -9.678 -14.883 1.00 80.69 95 GLN A CA 1
ATOM 717 C C . GLN A 1 95 ? 12.726 -9.788 -14.909 1.00 80.69 95 GLN A C 1
ATOM 719 O O . GLN A 1 95 ? 12.050 -9.042 -14.206 1.00 80.69 95 GLN A O 1
ATOM 724 N N . GLY A 1 96 ? 12.165 -10.715 -15.691 1.00 88.19 96 GLY A N 1
ATOM 725 C CA . GLY A 1 96 ? 10.731 -11.008 -15.690 1.00 88.19 96 GLY A CA 1
ATOM 726 C C . GLY A 1 96 ? 9.860 -10.013 -16.460 1.00 88.19 96 GLY A C 1
ATOM 727 O O . GLY A 1 96 ? 8.644 -10.016 -16.277 1.00 88.19 96 GLY A O 1
ATOM 728 N N . TYR A 1 97 ? 10.437 -9.172 -17.323 1.00 90.62 97 TYR A N 1
ATOM 729 C CA . TYR A 1 97 ? 9.647 -8.344 -18.235 1.00 90.62 97 TYR A CA 1
ATOM 730 C C . TYR A 1 97 ? 9.054 -9.206 -19.352 1.00 90.62 97 TYR A C 1
ATOM 732 O O . TYR A 1 97 ? 9.630 -10.210 -19.763 1.00 90.62 97 TYR A O 1
ATOM 740 N N . THR A 1 98 ? 7.894 -8.806 -19.869 1.00 92.06 98 THR A N 1
ATOM 741 C CA . THR A 1 98 ? 7.183 -9.529 -20.939 1.00 92.06 98 THR A CA 1
ATOM 742 C C . THR A 1 98 ? 7.610 -9.106 -22.344 1.00 92.06 98 THR A C 1
ATOM 744 O O . THR A 1 98 ? 7.316 -9.805 -23.311 1.00 92.06 98 THR A O 1
ATOM 747 N N . SER A 1 99 ? 8.303 -7.971 -22.469 1.00 93.00 99 SER A N 1
ATOM 748 C CA . SER A 1 99 ? 8.810 -7.437 -23.734 1.00 93.00 99 SER A CA 1
ATOM 749 C C . SER A 1 99 ? 10.096 -6.638 -23.528 1.00 93.00 99 SER A C 1
ATOM 751 O O . SER A 1 99 ? 10.329 -6.068 -22.454 1.00 93.00 99 SER A O 1
ATOM 753 N N . ARG A 1 100 ? 10.909 -6.556 -24.587 1.00 90.69 100 ARG A N 1
ATOM 754 C CA . ARG A 1 100 ? 12.112 -5.716 -24.633 1.00 90.69 100 ARG A CA 1
ATOM 755 C C . ARG A 1 100 ? 11.752 -4.241 -24.472 1.00 90.69 100 ARG A C 1
ATOM 757 O O . ARG A 1 100 ? 12.409 -3.522 -23.726 1.00 90.69 100 ARG A O 1
ATOM 764 N N . GLU A 1 101 ? 10.684 -3.801 -25.126 1.00 91.38 101 GLU A N 1
ATOM 765 C CA . GLU A 1 101 ? 10.186 -2.426 -25.085 1.00 91.38 101 GLU A CA 1
ATOM 766 C C . GLU A 1 101 ? 9.726 -2.050 -23.674 1.00 91.38 101 GLU A C 1
ATOM 768 O O . GLU A 1 101 ? 10.073 -0.979 -23.184 1.00 91.38 101 GLU A O 1
ATOM 773 N N . GLY A 1 102 ? 9.012 -2.951 -22.989 1.00 92.19 102 GLY A N 1
ATOM 774 C CA . GLY A 1 102 ? 8.586 -2.745 -21.606 1.00 92.19 102 GLY A CA 1
ATOM 775 C C . GLY A 1 102 ? 9.763 -2.596 -20.642 1.00 92.19 102 GLY A C 1
ATOM 776 O O . GLY A 1 102 ? 9.739 -1.723 -19.779 1.00 92.19 102 GLY A O 1
ATOM 777 N N . PHE A 1 103 ? 10.819 -3.392 -20.821 1.00 89.38 103 PHE A N 1
ATOM 778 C CA . PHE A 1 103 ? 12.057 -3.245 -20.054 1.00 89.38 103 PHE A CA 1
ATOM 779 C C . PHE A 1 103 ? 12.748 -1.904 -20.308 1.00 89.38 103 PHE A C 1
ATOM 781 O O . PHE A 1 103 ? 13.176 -1.249 -19.361 1.00 89.38 103 PHE A O 1
ATOM 788 N N . LEU A 1 104 ? 12.844 -1.472 -21.568 1.00 87.81 104 LEU A N 1
ATOM 789 C CA . LEU A 1 104 ? 13.438 -0.176 -21.901 1.00 87.81 104 LEU A CA 1
ATOM 790 C C . LEU A 1 104 ? 12.629 0.979 -21.300 1.00 87.81 104 LEU A C 1
ATOM 792 O O . LEU A 1 104 ? 13.213 1.837 -20.647 1.00 87.81 104 LEU A O 1
ATOM 796 N N . PHE A 1 105 ? 11.300 0.938 -21.419 1.00 91.88 105 PHE A N 1
ATOM 797 C CA . PHE A 1 105 ? 10.401 1.897 -20.775 1.00 91.88 105 PHE A CA 1
ATOM 798 C C . PHE A 1 105 ? 10.606 1.947 -19.256 1.00 91.88 105 PHE A C 1
ATOM 800 O O . PHE A 1 105 ? 10.736 3.029 -18.692 1.00 91.88 105 PHE A O 1
ATOM 807 N N . ALA A 1 106 ? 10.697 0.794 -18.585 1.00 90.94 106 ALA A N 1
ATOM 808 C CA . ALA A 1 106 ? 10.876 0.712 -17.132 1.00 90.94 106 ALA A CA 1
ATOM 809 C C . ALA A 1 106 ? 12.090 1.495 -16.616 1.00 90.94 106 ALA A C 1
ATOM 811 O O . ALA A 1 106 ? 12.104 1.999 -15.490 1.00 90.94 106 ALA A O 1
ATOM 812 N N . ARG A 1 107 ? 13.129 1.560 -17.447 1.00 84.25 107 ARG A N 1
ATOM 813 C CA . ARG A 1 107 ? 14.451 2.074 -17.101 1.00 84.25 107 ARG A CA 1
ATOM 814 C C . ARG A 1 107 ? 14.596 3.578 -17.263 1.00 84.25 107 ARG A C 1
ATOM 816 O O . ARG A 1 107 ? 15.547 4.136 -16.716 1.00 84.25 107 ARG A O 1
ATOM 823 N N . ASP A 1 108 ? 13.636 4.226 -17.917 1.00 85.94 108 ASP A N 1
ATOM 824 C CA . ASP A 1 108 ? 13.528 5.687 -17.962 1.00 85.94 108 ASP A CA 1
ATOM 825 C C . ASP A 1 108 ? 13.169 6.287 -16.584 1.00 85.94 108 ASP A C 1
ATOM 827 O O . ASP A 1 108 ? 13.149 7.506 -16.412 1.00 85.94 108 ASP A O 1
ATOM 831 N N . PHE A 1 109 ? 12.909 5.440 -15.578 1.00 84.06 109 PHE A N 1
ATOM 832 C CA . PHE A 1 109 ? 12.480 5.826 -14.237 1.00 84.06 109 PHE A CA 1
ATOM 833 C C . PHE A 1 109 ? 13.556 5.586 -13.172 1.00 84.06 109 PHE A C 1
ATOM 835 O O . PHE A 1 109 ? 14.374 4.663 -13.255 1.00 84.06 109 PHE A O 1
ATOM 842 N N . LYS A 1 110 ? 13.522 6.424 -12.128 1.00 81.75 110 LYS A N 1
ATOM 843 C CA . LYS A 1 110 ? 14.315 6.281 -10.900 1.00 81.75 110 LYS A CA 1
ATOM 844 C C . LYS A 1 110 ? 13.388 6.415 -9.677 1.00 81.75 110 LYS A C 1
ATOM 846 O O . LYS A 1 110 ? 12.854 7.503 -9.468 1.00 81.75 110 LYS A O 1
ATOM 851 N N . PRO A 1 111 ? 13.193 5.353 -8.868 1.00 84.12 111 PRO A N 1
ATOM 852 C CA . PRO A 1 111 ? 13.666 3.977 -9.082 1.00 84.12 111 PRO A CA 1
ATOM 853 C C . PRO A 1 111 ? 13.084 3.349 -10.363 1.00 84.12 111 PRO A C 1
ATOM 855 O O . PRO A 1 111 ? 12.056 3.801 -10.864 1.00 84.12 111 PRO A O 1
ATOM 858 N N . VAL A 1 112 ? 13.762 2.324 -10.892 1.00 84.06 112 VAL A N 1
ATOM 859 C CA . VAL A 1 112 ? 13.315 1.568 -12.078 1.00 84.06 112 VAL A CA 1
ATOM 860 C C . VAL A 1 112 ? 11.946 0.948 -11.791 1.00 84.06 112 VAL A C 1
ATOM 862 O O . VAL A 1 112 ? 11.733 0.407 -10.703 1.00 84.06 112 VAL A O 1
ATOM 865 N N . LEU A 1 113 ? 11.017 1.029 -12.748 1.00 90.50 113 LEU A N 1
ATOM 866 C CA . LEU A 1 113 ? 9.705 0.394 -12.598 1.00 90.50 113 LEU A CA 1
ATOM 867 C C . LEU A 1 113 ? 9.863 -1.125 -12.579 1.00 90.50 113 LEU A C 1
ATOM 869 O O . LEU A 1 113 ? 10.604 -1.680 -13.380 1.00 90.50 113 LEU A O 1
ATOM 873 N N . ASN A 1 114 ? 9.148 -1.815 -11.697 1.00 92.50 114 ASN A N 1
ATOM 874 C CA . ASN A 1 114 ? 9.147 -3.276 -11.714 1.00 92.50 114 ASN A CA 1
ATOM 875 C C . ASN A 1 114 ? 8.288 -3.813 -12.889 1.00 92.50 114 ASN A C 1
ATOM 877 O O . ASN A 1 114 ? 7.452 -3.081 -13.433 1.00 92.50 114 ASN A O 1
ATOM 881 N N . PRO A 1 115 ? 8.436 -5.096 -13.271 1.00 93.50 115 PRO A N 1
ATOM 882 C CA . PRO A 1 115 ? 7.671 -5.683 -14.374 1.00 93.50 115 PRO A CA 1
ATOM 883 C C . PRO A 1 115 ? 6.146 -5.596 -14.218 1.00 93.50 115 PRO A C 1
ATOM 885 O O . PRO A 1 115 ? 5.443 -5.409 -15.212 1.00 93.50 115 PRO A O 1
ATOM 888 N N . ALA A 1 116 ? 5.627 -5.695 -12.989 1.00 95.38 116 ALA A N 1
ATOM 889 C CA . ALA A 1 116 ? 4.190 -5.627 -12.731 1.00 95.38 116 ALA A CA 1
ATOM 890 C C . ALA A 1 116 ? 3.631 -4.220 -13.002 1.00 95.38 116 ALA A C 1
ATOM 892 O O . ALA A 1 116 ? 2.571 -4.087 -13.614 1.00 95.38 116 ALA A O 1
ATOM 893 N N . ASP A 1 117 ? 4.366 -3.172 -12.623 1.00 95.50 117 ASP A N 1
ATOM 894 C CA . ASP A 1 117 ? 3.991 -1.788 -12.917 1.00 95.50 117 ASP A CA 1
ATOM 895 C C . ASP A 1 117 ? 4.021 -1.512 -14.424 1.00 95.50 117 ASP A C 1
ATOM 897 O O . ASP A 1 117 ? 3.099 -0.891 -14.951 1.00 95.50 117 ASP A O 1
ATOM 901 N N . VAL A 1 118 ? 5.032 -2.014 -15.142 1.00 96.50 118 VAL A N 1
ATOM 902 C CA . VAL A 1 118 ? 5.107 -1.895 -16.609 1.00 96.50 118 VAL A CA 1
ATOM 903 C C . VAL A 1 118 ? 3.919 -2.572 -17.283 1.00 96.50 118 VAL A C 1
ATOM 905 O O . VAL A 1 118 ? 3.288 -1.979 -18.158 1.00 96.50 118 VAL A O 1
ATOM 908 N N . GLN A 1 119 ? 3.586 -3.794 -16.863 1.00 95.88 119 GLN A N 1
ATOM 909 C CA . GLN A 1 119 ? 2.433 -4.514 -17.393 1.00 95.88 119 GLN A CA 1
ATOM 910 C C . GLN A 1 119 ? 1.135 -3.750 -17.121 1.00 95.88 119 GLN A C 1
ATOM 912 O O . GLN A 1 119 ? 0.330 -3.561 -18.031 1.00 95.88 119 GLN A O 1
ATOM 917 N N . ARG A 1 120 ? 0.958 -3.243 -15.897 1.00 96.19 120 ARG A N 1
ATOM 918 C CA . ARG A 1 120 ? -0.222 -2.459 -15.531 1.00 96.19 120 ARG A CA 1
ATOM 919 C C . ARG A 1 120 ? -0.317 -1.160 -16.331 1.00 96.19 120 ARG A C 1
ATOM 921 O O . ARG A 1 120 ? -1.404 -0.786 -16.751 1.00 96.19 120 ARG A O 1
ATOM 928 N N . PHE A 1 121 ? 0.792 -0.468 -16.582 1.00 97.19 121 PHE A N 1
ATOM 929 C CA . PHE A 1 121 ? 0.796 0.717 -17.444 1.00 97.19 121 PHE A CA 1
ATOM 930 C C . PHE A 1 121 ? 0.423 0.390 -18.892 1.00 97.19 121 PHE A C 1
ATOM 932 O O . PHE A 1 121 ? -0.327 1.149 -19.514 1.00 97.19 121 PHE A O 1
ATOM 939 N N . ALA A 1 122 ? 0.862 -0.760 -19.406 1.00 95.88 122 ALA A N 1
ATOM 940 C CA . ALA A 1 122 ? 0.491 -1.216 -20.739 1.00 95.88 122 ALA A CA 1
ATOM 941 C C . ALA A 1 122 ? -1.028 -1.443 -20.886 1.00 95.88 122 ALA A C 1
ATOM 943 O O . ALA A 1 122 ? -1.576 -1.127 -21.941 1.00 95.88 122 ALA A O 1
ATOM 944 N N . GLU A 1 123 ? -1.733 -1.878 -19.832 1.00 95.50 123 GLU A N 1
ATOM 945 C CA . GLU A 1 123 ? -3.209 -1.983 -19.828 1.00 95.50 123 GLU A CA 1
ATOM 946 C C . GLU A 1 123 ? -3.912 -0.632 -20.045 1.00 95.50 123 GLU A C 1
ATOM 948 O O . GLU A 1 123 ? -5.042 -0.587 -20.532 1.00 95.50 123 GLU A O 1
ATOM 953 N N . TYR A 1 124 ? -3.235 0.474 -19.723 1.00 96.50 124 TYR A N 1
ATOM 954 C CA . TYR A 1 124 ? -3.701 1.844 -19.960 1.00 96.50 124 TYR A CA 1
ATOM 955 C C . TYR A 1 124 ? -3.120 2.476 -21.232 1.00 96.50 124 TYR A C 1
ATOM 957 O O . TYR A 1 124 ? -3.304 3.671 -21.462 1.00 96.50 124 TYR A O 1
ATOM 965 N N . GLY A 1 125 ? -2.386 1.713 -22.047 1.00 95.56 125 GLY A N 1
ATOM 966 C CA . GLY A 1 125 ? -1.687 2.232 -23.225 1.00 95.56 125 GLY A CA 1
ATOM 967 C C . GLY A 1 125 ? -0.486 3.129 -22.895 1.00 95.56 125 GLY A C 1
ATOM 968 O O . GLY A 1 125 ? -0.020 3.876 -23.754 1.00 95.56 125 GLY A O 1
ATOM 969 N N . VAL A 1 126 ? 0.028 3.078 -21.663 1.00 97.00 126 VAL A N 1
ATOM 970 C CA . VAL A 1 126 ? 1.216 3.823 -21.235 1.00 97.00 126 VAL A CA 1
ATOM 971 C C . VAL A 1 126 ? 2.444 2.930 -21.413 1.00 97.00 126 VAL A C 1
ATOM 973 O O . VAL A 1 126 ? 2.795 2.150 -20.540 1.00 97.00 126 VAL A O 1
ATOM 976 N N . THR A 1 127 ? 3.092 3.012 -22.573 1.00 94.81 127 THR A N 1
ATOM 977 C CA . THR A 1 127 ? 4.241 2.147 -22.928 1.00 94.81 127 THR A CA 1
ATOM 978 C C . THR A 1 127 ? 5.531 2.920 -23.208 1.00 94.81 127 THR A C 1
ATOM 980 O O . THR A 1 127 ? 6.513 2.353 -23.674 1.00 94.81 127 THR A O 1
ATOM 983 N N . SER A 1 128 ? 5.537 4.230 -22.960 1.00 93.19 128 SER A N 1
ATOM 984 C CA . SER A 1 128 ? 6.686 5.109 -23.192 1.00 93.19 128 SER A CA 1
ATOM 985 C C . SER A 1 128 ? 6.713 6.253 -22.186 1.00 93.19 128 SER A C 1
ATOM 987 O O . SER A 1 128 ? 5.675 6.621 -21.624 1.00 93.19 128 SER A O 1
ATOM 989 N N . LEU A 1 129 ? 7.884 6.872 -22.010 1.00 90.81 129 LEU A N 1
ATOM 990 C CA . LEU A 1 129 ? 8.041 8.053 -21.162 1.00 90.81 129 LEU A CA 1
ATOM 991 C C . LEU A 1 129 ? 7.096 9.193 -21.576 1.00 90.81 129 LEU A C 1
ATOM 993 O O . LEU A 1 129 ? 6.477 9.822 -20.722 1.00 90.81 129 LEU A O 1
ATOM 997 N N . ASN A 1 130 ? 6.905 9.407 -22.880 1.00 94.50 130 ASN A N 1
ATOM 998 C CA . ASN A 1 130 ? 5.987 10.428 -23.393 1.00 94.50 130 ASN A CA 1
ATOM 999 C C . ASN A 1 130 ? 4.528 10.131 -23.019 1.00 94.50 130 ASN A C 1
ATOM 1001 O O . ASN A 1 130 ? 3.812 11.028 -22.576 1.00 94.50 130 ASN A O 1
ATOM 1005 N N . ALA A 1 131 ? 4.080 8.878 -23.155 1.00 96.06 131 ALA A N 1
ATOM 1006 C CA . ALA A 1 131 ? 2.727 8.483 -22.756 1.00 96.06 131 ALA A CA 1
ATOM 1007 C C . ALA A 1 131 ? 2.521 8.626 -21.239 1.00 96.06 1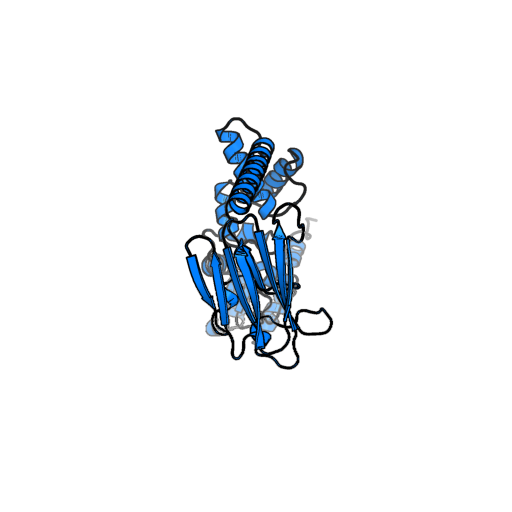31 ALA A C 1
ATOM 1009 O O . ALA A 1 131 ? 1.461 9.070 -20.792 1.00 96.06 131 ALA A O 1
ATOM 1010 N N . PHE A 1 132 ? 3.553 8.314 -20.452 1.00 96.38 132 PHE A N 1
ATOM 1011 C CA . PHE A 1 132 ? 3.544 8.489 -19.003 1.00 96.38 132 PHE A CA 1
ATOM 1012 C C . PHE A 1 132 ? 3.430 9.970 -18.618 1.00 96.38 132 PHE A C 1
ATOM 1014 O O . PHE A 1 132 ? 2.549 10.348 -17.845 1.00 96.38 132 PHE A O 1
ATOM 1021 N N . GLN A 1 133 ? 4.263 10.832 -19.209 1.00 95.31 133 GLN A N 1
ATOM 1022 C CA . GLN A 1 133 ? 4.220 12.281 -18.996 1.00 95.31 133 GLN A CA 1
ATOM 1023 C C . GLN A 1 133 ? 2.886 12.887 -19.446 1.00 95.31 133 GLN A C 1
ATOM 1025 O O . GLN A 1 133 ? 2.338 13.742 -18.754 1.00 95.31 133 GLN A O 1
ATOM 1030 N N . ALA A 1 134 ? 2.314 12.409 -20.554 1.00 97.38 134 ALA A N 1
ATOM 1031 C CA . ALA A 1 134 ? 0.982 12.812 -20.994 1.00 97.38 134 ALA A CA 1
ATOM 1032 C C . ALA A 1 134 ? -0.101 12.405 -19.981 1.00 97.38 134 ALA A C 1
ATOM 1034 O O . ALA A 1 134 ? -1.006 13.192 -19.704 1.00 97.38 134 ALA A O 1
ATOM 1035 N N . GLY A 1 135 ? -0.001 11.206 -19.396 1.00 97.69 135 GLY A N 1
ATOM 1036 C CA . GLY A 1 135 ? -0.866 10.756 -18.303 1.00 97.69 135 GLY A CA 1
ATOM 1037 C C . GLY A 1 135 ? -0.783 11.670 -17.080 1.00 97.69 135 GLY A C 1
ATOM 1038 O O . GLY A 1 135 ? -1.813 12.148 -16.603 1.00 97.69 135 GLY A O 1
ATOM 1039 N N . LEU A 1 136 ? 0.434 11.99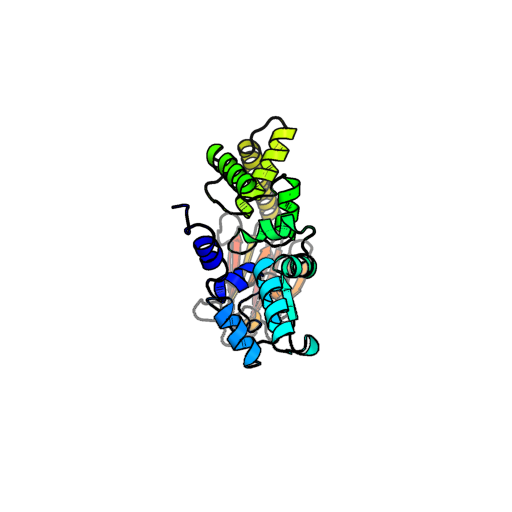6 -16.628 1.00 97.50 136 LEU A N 1
ATOM 1040 C CA . LEU A 1 136 ? 0.649 12.970 -15.550 1.00 97.50 136 LEU A CA 1
ATOM 1041 C C . LEU A 1 136 ? 0.075 14.349 -15.897 1.00 97.50 136 LEU A C 1
ATOM 1043 O O . LEU A 1 136 ? -0.549 14.989 -15.054 1.00 97.50 136 LEU A O 1
ATOM 1047 N N . GLY A 1 137 ? 0.238 14.793 -17.143 1.00 97.62 137 GLY A N 1
ATOM 1048 C CA . GLY A 1 137 ? -0.331 16.043 -17.635 1.00 97.62 137 GLY A CA 1
ATOM 1049 C C . GLY A 1 137 ? -1.852 16.085 -17.494 1.00 97.62 137 GLY A C 1
ATOM 1050 O O . GLY A 1 137 ? -2.383 17.049 -16.944 1.00 97.62 137 GLY A O 1
ATOM 1051 N N . ARG A 1 138 ? -2.559 15.025 -17.912 1.00 97.31 138 ARG A N 1
ATOM 1052 C CA . ARG A 1 138 ? -4.024 14.924 -17.751 1.00 97.31 138 ARG A CA 1
ATOM 1053 C C . ARG A 1 138 ? -4.441 14.874 -16.282 1.00 97.31 138 ARG A C 1
ATOM 1055 O O . ARG A 1 138 ? -5.378 15.572 -15.885 1.00 97.31 138 ARG A O 1
ATOM 1062 N N . MET A 1 139 ? -3.727 14.099 -15.467 1.00 98.38 139 MET A N 1
ATOM 1063 C CA . MET A 1 139 ? -3.972 14.007 -14.026 1.00 98.38 139 MET A CA 1
ATOM 1064 C C . MET A 1 139 ? -3.879 15.383 -13.356 1.00 98.38 139 MET A C 1
ATOM 1066 O O . MET A 1 139 ? -4.813 15.800 -12.669 1.00 98.38 139 MET A O 1
ATOM 1070 N N . ASN A 1 140 ? -2.797 16.116 -13.617 1.00 97.75 140 ASN A N 1
ATOM 1071 C CA . ASN A 1 140 ? -2.558 17.434 -13.037 1.00 97.75 140 ASN A CA 1
ATOM 1072 C C . ASN A 1 140 ? -3.556 18.474 -13.568 1.00 97.75 140 ASN A C 1
ATOM 1074 O O . ASN A 1 140 ? -4.133 19.227 -12.787 1.00 97.75 140 ASN A O 1
ATOM 1078 N N . ALA A 1 141 ? -3.817 18.486 -14.880 1.00 97.06 141 ALA A N 1
ATOM 1079 C CA . ALA A 1 141 ? -4.736 19.437 -15.509 1.00 97.06 141 ALA A CA 1
ATOM 1080 C C . ALA A 1 141 ? -6.190 19.266 -15.043 1.00 97.06 141 ALA A C 1
ATOM 1082 O O . ALA A 1 141 ? -6.926 20.244 -14.943 1.00 97.06 141 ALA A O 1
ATOM 1083 N N . SER A 1 142 ? -6.604 18.036 -14.732 1.00 96.88 142 SER A N 1
ATOM 1084 C CA . SER A 1 142 ? -7.937 17.765 -14.183 1.00 96.88 142 SER A CA 1
ATOM 1085 C C . SER A 1 142 ? -8.077 18.124 -12.698 1.00 96.88 142 SER A C 1
ATOM 1087 O O . SER A 1 142 ? -9.193 18.127 -12.184 1.00 96.88 142 SER A O 1
ATOM 1089 N N . GLY A 1 143 ? -6.973 18.421 -12.000 1.00 96.69 143 GLY A N 1
ATOM 1090 C CA . GLY A 1 143 ? -6.964 18.655 -10.554 1.00 96.69 143 GLY A CA 1
ATOM 1091 C C . GLY A 1 143 ? -7.120 17.381 -9.714 1.00 96.69 143 GLY A C 1
ATOM 1092 O O . GLY A 1 143 ? -7.464 17.469 -8.539 1.00 96.69 143 GLY A O 1
ATOM 1093 N N . TYR A 1 144 ? -6.886 16.200 -10.298 1.00 97.44 144 TYR A N 1
ATOM 1094 C CA . TYR A 1 144 ? -7.055 14.906 -9.623 1.00 97.44 144 TYR A CA 1
ATOM 1095 C C . TYR A 1 144 ? -6.021 14.669 -8.510 1.00 97.44 144 TYR A C 1
ATOM 1097 O O . TYR A 1 144 ? -6.337 14.122 -7.451 1.00 97.44 144 TYR A O 1
ATOM 1105 N N . SER A 1 145 ? -4.770 15.057 -8.758 1.00 96.69 145 SER A N 1
ATOM 1106 C CA . SER A 1 145 ? -3.652 14.964 -7.818 1.00 96.69 145 SER A CA 1
ATOM 1107 C C . SER A 1 145 ? -2.555 15.940 -8.238 1.00 96.69 145 SER A C 1
ATOM 1109 O O . SER A 1 145 ? -2.430 16.251 -9.417 1.00 96.69 145 SER A O 1
ATOM 1111 N N . THR A 1 146 ? -1.751 16.397 -7.279 1.00 93.00 146 THR A N 1
ATOM 1112 C CA . THR A 1 146 ? -0.504 17.146 -7.520 1.00 93.00 146 THR A CA 1
ATOM 1113 C C . THR A 1 146 ? 0.742 16.273 -7.347 1.00 93.00 146 THR A C 1
ATOM 1115 O O . THR A 1 146 ? 1.864 16.726 -7.567 1.00 93.00 146 THR A O 1
ATOM 1118 N N . GLN A 1 147 ? 0.567 15.019 -6.920 1.00 93.94 147 GLN A N 1
ATOM 1119 C CA . GLN A 1 147 ? 1.661 14.080 -6.703 1.00 93.94 147 GLN A CA 1
ATOM 1120 C C . GLN A 1 147 ? 2.021 13.388 -8.018 1.00 93.94 147 GLN A C 1
ATOM 1122 O O . GLN A 1 147 ? 1.268 12.544 -8.496 1.00 93.94 147 GLN A O 1
ATOM 1127 N N . ASN A 1 148 ? 3.198 13.689 -8.566 1.00 92.75 148 ASN A N 1
ATOM 1128 C CA . ASN A 1 148 ? 3.726 13.046 -9.775 1.00 92.75 148 ASN A CA 1
ATOM 1129 C C . ASN A 1 148 ? 4.361 11.680 -9.461 1.00 92.75 148 ASN A C 1
ATOM 1131 O O . ASN A 1 148 ? 5.546 11.463 -9.701 1.00 92.75 148 ASN A O 1
ATOM 1135 N N . THR A 1 149 ? 3.585 10.769 -8.873 1.00 93.25 149 THR A N 1
ATOM 1136 C CA . THR A 1 149 ? 4.035 9.419 -8.508 1.00 93.25 149 THR A CA 1
ATOM 1137 C C . THR A 1 149 ? 3.319 8.357 -9.336 1.00 93.25 149 THR A C 1
ATOM 1139 O O . THR A 1 149 ? 2.180 8.549 -9.764 1.00 93.25 149 THR A O 1
ATO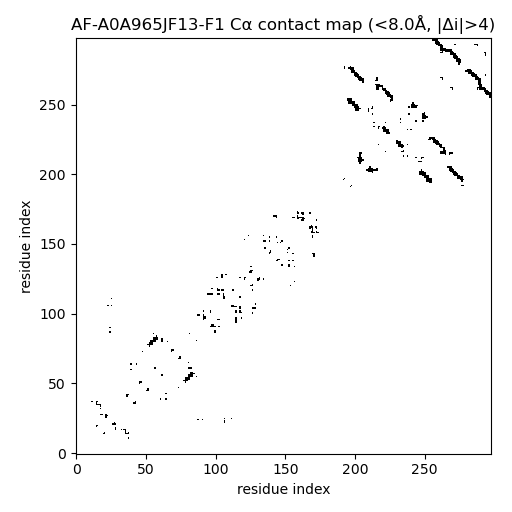M 1142 N N . THR A 1 150 ? 3.961 7.199 -9.511 1.00 93.50 150 THR A N 1
ATOM 1143 C CA . THR A 1 150 ? 3.375 6.014 -10.159 1.00 93.50 150 THR A CA 1
ATOM 1144 C C . THR A 1 150 ? 2.029 5.629 -9.538 1.00 93.50 150 THR A C 1
ATOM 1146 O O . THR A 1 150 ? 1.049 5.432 -10.252 1.00 93.50 150 THR A O 1
ATOM 1149 N N . SER A 1 151 ? 1.938 5.608 -8.204 1.00 94.56 151 SER A N 1
ATOM 1150 C CA . SER A 1 151 ? 0.702 5.272 -7.486 1.00 94.56 151 SER A CA 1
ATOM 1151 C C . SER A 1 151 ? -0.429 6.270 -7.741 1.00 94.56 151 SER A C 1
ATOM 1153 O O . SER A 1 151 ? -1.576 5.859 -7.925 1.00 94.56 151 SER A O 1
ATOM 1155 N N . ALA A 1 152 ? -0.123 7.572 -7.769 1.00 96.50 152 ALA A N 1
ATOM 1156 C CA . ALA A 1 152 ? -1.115 8.600 -8.069 1.00 96.50 152 ALA A CA 1
ATOM 1157 C C . ALA A 1 152 ? -1.608 8.490 -9.517 1.00 96.50 152 ALA A C 1
ATOM 1159 O O . ALA A 1 152 ? -2.817 8.536 -9.751 1.00 96.50 152 ALA A O 1
ATOM 1160 N N . LEU A 1 153 ? -0.690 8.267 -10.464 1.00 97.50 153 LEU A N 1
ATOM 1161 C CA . LEU A 1 153 ? -1.042 8.079 -11.866 1.00 97.50 153 LEU A CA 1
ATOM 1162 C C . LEU A 1 153 ? -1.902 6.827 -12.071 1.00 97.50 153 LEU A C 1
ATOM 1164 O O . LEU A 1 153 ? -2.897 6.899 -12.782 1.00 97.50 153 LEU A O 1
ATOM 1168 N N . PHE A 1 154 ? -1.591 5.705 -11.418 1.00 97.88 154 PHE A N 1
ATOM 1169 C CA . PHE A 1 154 ? -2.448 4.519 -11.477 1.00 97.88 154 PHE A CA 1
ATOM 1170 C C . PHE A 1 154 ? -3.858 4.797 -10.960 1.00 97.88 154 PHE A C 1
ATOM 1172 O O . PHE A 1 154 ? -4.822 4.442 -11.631 1.00 97.88 154 PHE A O 1
ATOM 1179 N N . GLY A 1 155 ? -3.986 5.465 -9.808 1.00 97.50 155 GLY A N 1
ATOM 1180 C CA . GLY A 1 155 ? -5.295 5.853 -9.275 1.00 97.50 155 GLY A CA 1
ATOM 1181 C C . GLY A 1 155 ? -6.087 6.723 -10.253 1.00 97.50 155 GLY A C 1
ATOM 1182 O O . GLY A 1 155 ? -7.275 6.484 -10.468 1.00 97.50 155 GLY A O 1
ATOM 1183 N N . PHE A 1 156 ? -5.412 7.683 -10.889 1.00 98.50 156 PHE A N 1
ATOM 1184 C CA . PHE A 1 156 ? -6.000 8.515 -11.934 1.00 98.50 156 PHE A CA 1
ATOM 1185 C C . PHE A 1 156 ? -6.453 7.697 -13.145 1.00 98.50 156 PHE A C 1
ATOM 1187 O O . PHE A 1 156 ? -7.594 7.848 -13.558 1.00 98.50 156 PHE A O 1
ATOM 1194 N N . LEU A 1 157 ? -5.601 6.829 -13.697 1.00 98.31 157 LEU A N 1
ATOM 1195 C CA . LEU A 1 157 ? -5.913 6.027 -14.886 1.00 98.31 157 LEU A CA 1
ATOM 1196 C C . LEU A 1 157 ? -7.057 5.031 -14.635 1.00 98.31 157 LEU A C 1
ATOM 1198 O O . LEU A 1 157 ? -7.918 4.849 -15.498 1.00 98.31 157 LEU A O 1
ATOM 1202 N N . ASP A 1 158 ? -7.110 4.433 -13.442 1.00 97.81 158 ASP A N 1
ATOM 1203 C CA . ASP A 1 158 ? -8.233 3.596 -13.006 1.00 97.81 158 ASP A CA 1
ATOM 1204 C C . ASP A 1 158 ? -9.549 4.387 -13.009 1.00 97.81 158 ASP A C 1
ATOM 1206 O O . ASP A 1 158 ? -10.542 3.968 -13.615 1.00 97.81 158 ASP A O 1
ATOM 1210 N N . ASP A 1 159 ? -9.550 5.562 -12.377 1.00 98.19 159 ASP A N 1
ATOM 1211 C CA . ASP A 1 159 ? -10.740 6.406 -12.280 1.00 98.19 159 ASP A CA 1
ATOM 1212 C C . ASP A 1 159 ? -11.099 7.070 -13.622 1.00 98.19 159 ASP A C 1
ATOM 1214 O O . ASP A 1 159 ? -12.277 7.289 -13.896 1.00 98.19 159 ASP A O 1
ATOM 1218 N N . GLU A 1 160 ? -10.119 7.350 -14.484 1.00 97.56 160 GLU A N 1
ATOM 1219 C CA . GLU A 1 160 ? -10.305 7.852 -15.851 1.00 97.56 160 GLU A CA 1
ATOM 1220 C C . GLU A 1 160 ? -11.011 6.798 -16.708 1.00 97.56 160 GLU A C 1
ATOM 1222 O O . GLU A 1 160 ? -12.017 7.103 -17.348 1.00 97.56 160 GLU A O 1
ATOM 1227 N N . ARG A 1 161 ? -10.574 5.536 -16.644 1.00 97.50 161 ARG A N 1
ATOM 1228 C CA . ARG A 1 161 ? -11.224 4.411 -17.333 1.00 97.50 161 ARG A CA 1
ATOM 1229 C C . ARG A 1 161 ? -12.674 4.215 -16.875 1.00 97.50 161 ARG A C 1
ATOM 1231 O O . ARG A 1 161 ? -13.569 4.069 -17.709 1.00 97.50 161 ARG A O 1
ATOM 1238 N N . ILE A 1 162 ? -12.925 4.248 -15.563 1.00 97.25 162 ILE A N 1
ATOM 1239 C CA . ILE A 1 162 ? -14.287 4.171 -14.999 1.00 97.25 162 ILE A CA 1
ATOM 1240 C C . ILE A 1 162 ? -15.117 5.389 -15.418 1.00 97.25 162 ILE A C 1
ATOM 1242 O O . ILE A 1 162 ? -16.298 5.265 -15.754 1.00 97.25 162 ILE A O 1
ATOM 1246 N N . GLY A 1 163 ? -14.506 6.571 -15.398 1.00 97.25 163 GLY A N 1
ATOM 1247 C CA . GLY A 1 163 ? -15.120 7.825 -15.804 1.00 97.25 163 GLY A CA 1
ATOM 1248 C C . GLY A 1 163 ? -15.601 7.776 -17.249 1.00 97.25 163 GLY A C 1
ATOM 1249 O O . GLY A 1 163 ? -16.778 8.024 -17.503 1.00 97.25 163 GLY A O 1
ATOM 1250 N N . ILE A 1 164 ? -14.743 7.336 -18.172 1.00 96.06 164 ILE A N 1
ATOM 1251 C CA . ILE A 1 164 ? -15.080 7.145 -19.590 1.00 96.06 164 ILE A CA 1
ATOM 1252 C C . ILE A 1 164 ? -16.278 6.201 -19.743 1.00 96.06 164 ILE A C 1
ATOM 1254 O O . ILE A 1 164 ? -17.242 6.543 -20.425 1.00 96.06 164 ILE A O 1
ATOM 1258 N N . ALA A 1 165 ? -16.265 5.051 -19.062 1.00 96.62 165 ALA A N 1
ATOM 1259 C CA . ALA A 1 165 ? -17.352 4.073 -19.138 1.00 96.62 165 ALA A CA 1
ATOM 1260 C C . ALA A 1 165 ? -18.687 4.576 -18.550 1.00 96.62 165 ALA A C 1
ATOM 1262 O O . ALA A 1 165 ? -19.745 4.052 -18.888 1.00 96.62 165 ALA A O 1
ATOM 1263 N N . SER A 1 166 ? -18.650 5.578 -17.665 1.00 96.25 166 SER A N 1
ATOM 1264 C CA . SER A 1 166 ? -19.823 6.085 -16.938 1.00 96.25 166 SER A CA 1
ATOM 1265 C C . SER A 1 166 ? -20.200 7.536 -17.261 1.00 96.25 166 SER A C 1
ATOM 1267 O O . SER A 1 166 ? -21.094 8.085 -16.616 1.00 96.25 166 SER A O 1
ATOM 1269 N N . GLY A 1 167 ? -19.540 8.167 -18.238 1.00 96.69 167 GLY A N 1
ATOM 1270 C CA . GLY A 1 167 ? -19.761 9.572 -18.596 1.00 96.69 167 GLY A CA 1
ATOM 1271 C C . GLY A 1 167 ? -19.373 10.568 -17.494 1.00 96.69 167 GLY A C 1
ATOM 1272 O O . GLY A 1 167 ? -19.977 11.632 -17.384 1.00 96.69 167 GLY A O 1
ATOM 1273 N N . LYS A 1 168 ? -18.400 10.222 -16.645 1.00 97.50 168 LYS A N 1
ATOM 1274 C CA . LYS A 1 168 ? -17.924 11.037 -15.516 1.00 97.50 168 LYS A CA 1
ATOM 1275 C C . LYS A 1 168 ? -16.449 11.393 -15.678 1.00 97.50 168 LYS A C 1
ATOM 1277 O O . LYS A 1 168 ? -15.697 10.691 -16.342 1.00 97.50 168 LYS A O 1
ATOM 1282 N N . SER A 1 169 ? -16.008 12.467 -15.026 1.00 97.94 169 SER A N 1
ATOM 1283 C CA . SER A 1 169 ? -14.574 12.752 -14.904 1.00 97.94 169 SER A CA 1
ATOM 1284 C C . SER A 1 169 ? -13.914 11.818 -13.883 1.00 97.94 169 SER A C 1
ATOM 1286 O O . SER A 1 169 ? -14.567 11.367 -12.937 1.00 97.94 169 SER A O 1
ATOM 1288 N N . ALA A 1 170 ? -12.604 11.590 -14.016 1.00 97.81 170 ALA A N 1
ATOM 1289 C CA . ALA A 1 170 ? -11.821 10.840 -13.028 1.00 97.81 170 ALA A CA 1
ATOM 1290 C C . ALA A 1 170 ? -11.965 11.432 -11.610 1.00 97.81 170 ALA A C 1
ATOM 1292 O O . ALA A 1 170 ? -12.116 10.703 -10.633 1.00 97.81 170 ALA A O 1
ATOM 1293 N N . VAL A 1 171 ? -12.010 12.765 -11.497 1.00 97.94 171 VAL A N 1
ATOM 1294 C CA . VAL A 1 171 ? -12.216 13.476 -10.222 1.00 97.94 171 VAL A CA 1
ATOM 1295 C C . VAL A 1 171 ? -13.576 13.148 -9.603 1.00 97.94 171 VAL A C 1
ATOM 1297 O O . VAL A 1 171 ? -13.661 12.871 -8.408 1.00 97.94 171 VAL A O 1
ATOM 1300 N N . ALA A 1 172 ? -14.648 13.120 -10.400 1.00 97.94 172 ALA A N 1
ATOM 1301 C CA . ALA A 1 172 ? -15.975 12.769 -9.899 1.00 97.94 172 ALA A CA 1
ATOM 1302 C C . ALA A 1 172 ? -16.033 11.310 -9.406 1.00 97.94 172 ALA A C 1
ATOM 1304 O O . ALA A 1 172 ? -16.683 11.020 -8.398 1.00 97.94 172 ALA A O 1
ATOM 1305 N N . VAL A 1 173 ? -15.329 10.393 -10.080 1.00 98.19 173 VAL A N 1
ATOM 1306 C CA . VAL A 1 173 ? -15.206 8.990 -9.648 1.00 98.19 173 VAL A CA 1
ATOM 1307 C C . VAL A 1 173 ? -14.431 8.889 -8.329 1.00 98.19 173 VAL A C 1
ATOM 1309 O O . VAL A 1 173 ? -14.906 8.248 -7.388 1.00 98.19 173 VAL A O 1
ATOM 1312 N N . GLN A 1 174 ? -13.296 9.583 -8.213 1.00 97.38 174 GLN A N 1
ATOM 1313 C CA . GLN A 1 174 ? -12.479 9.634 -6.997 1.00 97.38 174 GLN A CA 1
ATOM 1314 C C . GLN A 1 174 ? -13.273 10.162 -5.794 1.00 97.38 174 GLN A C 1
ATOM 1316 O O . GLN A 1 174 ? -13.246 9.564 -4.713 1.00 97.38 174 GLN A O 1
ATOM 1321 N N . GLN A 1 175 ? -14.012 11.259 -5.980 1.00 96.44 175 GLN A N 1
ATOM 1322 C CA . GLN A 1 175 ? -14.854 11.855 -4.942 1.00 96.44 175 GLN A CA 1
ATOM 1323 C C . GLN A 1 175 ? -15.956 10.892 -4.497 1.00 96.44 175 GLN A C 1
ATOM 1325 O O . GLN A 1 175 ? -16.136 10.684 -3.297 1.00 96.44 175 GLN A O 1
ATOM 1330 N N . ALA A 1 176 ? -16.637 10.237 -5.441 1.00 96.12 176 ALA A N 1
ATOM 1331 C CA . ALA A 1 176 ? -17.668 9.251 -5.126 1.00 96.12 176 ALA A CA 1
ATOM 1332 C C . ALA A 1 176 ? -17.107 8.045 -4.351 1.00 96.12 176 ALA A C 1
ATOM 1334 O O . ALA A 1 176 ? -17.731 7.579 -3.396 1.00 96.12 176 ALA A O 1
ATOM 1335 N N . ARG A 1 177 ? -15.912 7.555 -4.715 1.00 94.50 177 ARG A N 1
ATOM 1336 C CA . ARG A 1 177 ? -15.221 6.484 -3.978 1.00 94.50 177 ARG A CA 1
ATOM 1337 C C . ARG A 1 177 ? -14.876 6.919 -2.554 1.00 94.50 177 ARG A C 1
ATOM 1339 O O . ARG A 1 177 ? -15.123 6.164 -1.615 1.00 94.50 177 ARG A O 1
ATOM 1346 N N . SER A 1 178 ? -14.321 8.119 -2.396 1.00 94.12 178 SER A N 1
ATOM 1347 C CA . SER A 1 178 ? -13.959 8.680 -1.091 1.00 94.12 178 SER A CA 1
ATOM 1348 C C . SER A 1 178 ? -15.184 8.836 -0.188 1.00 94.12 178 SER A C 1
ATOM 1350 O O . SER A 1 178 ? -15.169 8.383 0.955 1.00 94.12 178 SER A O 1
ATOM 1352 N N . GLU A 1 179 ? -16.282 9.377 -0.719 1.00 95.56 179 GLU A N 1
ATOM 1353 C CA . GLU A 1 179 ? -17.526 9.536 0.033 1.00 95.56 179 GLU A CA 1
ATOM 1354 C C . GLU A 1 179 ? -18.126 8.186 0.427 1.00 95.56 179 GLU A C 1
ATOM 1356 O O . GLU A 1 179 ? -18.456 7.964 1.591 1.00 95.56 179 GLU A O 1
ATOM 1361 N N . ARG A 1 180 ? -18.166 7.220 -0.497 1.00 95.06 180 ARG A N 1
ATOM 1362 C CA . ARG A 1 180 ? -18.601 5.856 -0.177 1.00 95.06 180 ARG A CA 1
ATOM 1363 C C . ARG A 1 180 ? -17.733 5.228 0.913 1.00 95.06 180 ARG A C 1
ATOM 1365 O O . ARG A 1 180 ? -18.264 4.585 1.814 1.00 95.06 180 ARG A O 1
ATOM 1372 N N . SER A 1 181 ? -16.416 5.431 0.867 1.00 94.50 181 SER A N 1
ATOM 1373 C CA . SER A 1 181 ? -15.505 4.955 1.910 1.00 94.50 181 SER A CA 1
ATOM 1374 C C . SER A 1 181 ? -15.793 5.610 3.262 1.00 94.50 181 SER A C 1
ATOM 1376 O O . SER A 1 181 ? -15.759 4.922 4.278 1.00 94.50 181 SER A O 1
ATOM 1378 N N . ARG A 1 182 ? -16.107 6.912 3.295 1.00 95.31 182 ARG A N 1
ATOM 1379 C CA . ARG A 1 182 ? -16.479 7.632 4.524 1.00 95.31 182 ARG A CA 1
ATOM 1380 C C . ARG A 1 182 ? -17.797 7.135 5.098 1.00 95.31 182 ARG A C 1
ATOM 1382 O O . ARG A 1 182 ? -17.859 6.850 6.290 1.00 95.31 182 ARG A O 1
ATOM 1389 N N . ILE A 1 183 ? -18.821 6.982 4.260 1.00 95.81 183 ILE A N 1
ATOM 1390 C CA . ILE A 1 183 ? -20.128 6.451 4.664 1.00 95.81 183 ILE A CA 1
ATOM 1391 C C . ILE A 1 183 ? -19.968 5.035 5.217 1.00 95.81 183 ILE A C 1
ATOM 1393 O O . ILE A 1 183 ? -20.463 4.749 6.305 1.00 95.81 183 ILE A O 1
ATOM 1397 N N . ASN A 1 184 ? -19.228 4.170 4.520 1.00 95.19 184 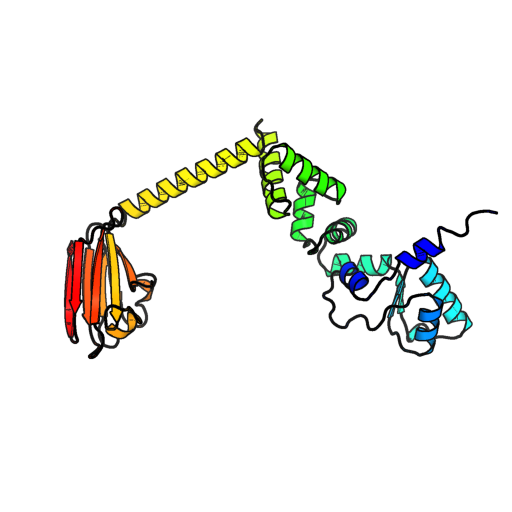ASN A N 1
ATOM 1398 C CA . ASN A 1 184 ? -18.974 2.804 4.972 1.00 95.19 184 ASN A CA 1
ATOM 1399 C C . ASN A 1 184 ? -18.182 2.780 6.283 1.00 95.19 184 ASN A C 1
ATOM 1401 O O . ASN A 1 184 ? -18.560 2.060 7.198 1.00 95.19 184 ASN A O 1
ATOM 1405 N N . ALA A 1 185 ? -17.129 3.590 6.417 1.00 94.44 185 ALA A N 1
ATOM 1406 C CA . ALA A 1 185 ? -16.358 3.680 7.655 1.00 94.44 185 ALA A CA 1
ATOM 1407 C C . ALA A 1 185 ? -17.218 4.186 8.824 1.00 94.44 185 ALA A C 1
ATOM 1409 O O . ALA A 1 185 ? -17.154 3.635 9.922 1.00 94.44 185 ALA A O 1
ATOM 1410 N N . ALA A 1 186 ? -18.067 5.190 8.591 1.00 93.69 186 ALA A N 1
ATOM 1411 C CA . ALA A 1 186 ? -19.002 5.692 9.590 1.00 93.69 186 ALA A CA 1
ATOM 1412 C C . ALA A 1 186 ? -20.057 4.640 9.965 1.00 93.69 186 ALA A C 1
ATOM 1414 O O . ALA A 1 186 ? -20.368 4.488 11.144 1.00 93.69 186 ALA A O 1
ATOM 1415 N N . ALA A 1 187 ? -20.585 3.894 8.992 1.00 94.25 187 ALA A N 1
ATOM 1416 C CA . ALA A 1 187 ? -21.528 2.805 9.226 1.00 94.25 187 ALA A CA 1
ATOM 1417 C C . ALA A 1 187 ? -20.883 1.665 10.027 1.00 94.25 187 ALA A C 1
ATOM 1419 O O . ALA A 1 187 ? -21.435 1.266 11.050 1.00 94.25 187 ALA A O 1
ATOM 1420 N N . SER A 1 188 ? -19.686 1.215 9.639 1.00 93.81 188 SER A N 1
ATOM 1421 C CA . SER A 1 188 ? -18.916 0.207 10.375 1.00 93.81 188 SER A CA 1
ATOM 1422 C C . SER A 1 188 ? -18.595 0.671 11.791 1.00 93.81 188 SER A C 1
ATOM 1424 O O . SER A 1 188 ? -18.773 -0.086 12.739 1.00 93.81 188 SER A O 1
ATOM 1426 N N . ARG A 1 189 ? -18.202 1.939 11.971 1.00 92.44 189 ARG A N 1
ATOM 1427 C CA . ARG A 1 189 ? -17.936 2.497 13.300 1.00 92.44 189 ARG A CA 1
ATOM 1428 C C . ARG A 1 189 ? -19.197 2.565 14.160 1.00 92.44 189 ARG A C 1
ATOM 1430 O O . ARG A 1 189 ? -19.136 2.272 15.349 1.00 92.44 189 ARG A O 1
ATOM 1437 N N . ARG A 1 190 ? -20.341 2.943 13.580 1.00 93.00 190 ARG A N 1
ATOM 1438 C CA . ARG A 1 190 ? -21.638 2.933 14.277 1.00 93.00 190 ARG A CA 1
ATOM 1439 C C . ARG A 1 190 ? -22.047 1.517 14.674 1.00 93.00 190 ARG A C 1
ATOM 1441 O O . ARG A 1 190 ? -22.515 1.340 15.791 1.00 93.00 190 ARG A O 1
ATOM 1448 N N . ALA A 1 191 ? -21.850 0.534 13.797 1.00 94.06 191 ALA A N 1
ATOM 1449 C CA . ALA A 1 191 ? -22.123 -0.869 14.092 1.00 94.06 191 ALA A CA 1
ATOM 1450 C C . ALA A 1 191 ? -21.223 -1.390 15.224 1.00 94.06 191 ALA A C 1
ATOM 1452 O O . ALA A 1 191 ? -21.737 -1.941 16.191 1.00 94.06 191 ALA A O 1
ATOM 1453 N N . GLU A 1 192 ? -19.914 -1.115 15.168 1.00 93.81 192 GLU A N 1
ATOM 1454 C CA . GLU A 1 192 ? -18.959 -1.476 16.227 1.00 93.81 192 GLU A CA 1
ATOM 1455 C C . GLU A 1 192 ? -19.360 -0.863 17.577 1.00 93.81 192 GLU A C 1
ATOM 1457 O O . GLU A 1 192 ? -19.366 -1.558 18.585 1.00 93.81 192 GLU A O 1
ATOM 1462 N N . LEU A 1 193 ? -19.742 0.419 17.611 1.00 94.62 193 LEU A N 1
ATOM 1463 C CA . LEU A 1 193 ? -20.172 1.099 18.840 1.00 94.62 193 LEU A CA 1
ATOM 1464 C C . LEU A 1 193 ? -21.545 0.633 19.345 1.00 94.62 193 LEU A C 1
ATOM 1466 O O . LEU A 1 193 ? -21.811 0.690 20.544 1.00 94.62 193 LEU A O 1
ATOM 1470 N N . ALA A 1 194 ? -22.434 0.198 18.451 1.00 94.62 194 ALA A N 1
ATOM 1471 C CA . ALA A 1 194 ? -23.714 -0.389 18.835 1.00 94.62 194 ALA A CA 1
ATOM 1472 C C . ALA A 1 194 ? -23.524 -1.781 19.453 1.00 94.62 194 ALA A C 1
ATOM 1474 O O . ALA A 1 194 ? -24.221 -2.124 20.412 1.00 94.62 194 ALA A O 1
ATOM 1475 N N . GLU A 1 195 ? -22.579 -2.553 18.914 1.00 95.88 195 GLU A N 1
ATOM 1476 C CA . GLU A 1 195 ? -22.222 -3.882 19.396 1.00 95.88 195 GLU A CA 1
ATOM 1477 C C . GLU A 1 195 ? -21.418 -3.829 20.703 1.00 95.88 195 GLU A C 1
ATOM 1479 O O . GLU A 1 195 ? -21.738 -4.549 21.652 1.00 95.88 195 GLU A O 1
ATOM 1484 N N . PHE A 1 196 ? -20.427 -2.937 20.768 1.00 97.44 196 PHE A N 1
ATOM 1485 C CA . PHE A 1 196 ? -19.508 -2.749 21.888 1.00 97.44 196 PHE A CA 1
ATOM 1486 C C . PHE A 1 196 ? -19.560 -1.303 22.413 1.00 97.44 196 PHE A C 1
ATOM 1488 O O . PHE A 1 196 ? -18.663 -0.498 22.140 1.00 97.44 196 PHE A O 1
ATOM 1495 N N . PRO A 1 197 ? -20.614 -0.931 23.159 1.00 97.69 197 PRO A N 1
ATOM 1496 C CA . PRO A 1 197 ? -20.778 0.432 23.661 1.00 97.69 197 PRO A CA 1
ATOM 1497 C C . PRO A 1 197 ? -19.808 0.793 24.790 1.00 97.69 197 PRO A C 1
ATOM 1499 O O . PRO A 1 197 ? -19.724 1.964 25.158 1.00 97.69 197 PRO A O 1
ATOM 1502 N N . TYR A 1 198 ? -19.076 -0.177 25.339 1.00 98.12 198 TYR A N 1
ATOM 1503 C CA . TYR A 1 198 ? -18.137 0.038 26.432 1.00 98.12 198 TYR A CA 1
ATOM 1504 C C . TYR A 1 198 ? -16.740 -0.461 26.066 1.00 98.12 198 TYR A C 1
ATOM 1506 O O . TYR A 1 198 ? -16.565 -1.359 25.240 1.00 98.12 198 TYR A O 1
ATOM 1514 N N . VAL A 1 199 ? -15.727 0.122 26.700 1.00 98.12 199 VAL A N 1
ATOM 1515 C CA . VAL A 1 199 ? -14.351 -0.372 26.629 1.00 98.12 199 VAL A CA 1
ATOM 1516 C C . VAL A 1 199 ? -13.786 -0.465 28.038 1.00 98.12 199 VAL A C 1
ATOM 1518 O O . VAL A 1 199 ? -13.987 0.449 28.839 1.00 98.12 199 VAL A O 1
ATOM 1521 N N . ALA A 1 200 ? -13.097 -1.559 28.340 1.00 98.06 200 ALA A N 1
ATOM 1522 C CA . ALA A 1 200 ? -12.311 -1.697 29.554 1.00 98.06 200 ALA A CA 1
ATOM 1523 C C . ALA A 1 200 ? -10.822 -1.563 29.251 1.00 98.06 200 ALA A C 1
ATOM 1525 O O . ALA A 1 200 ? -10.347 -2.062 28.232 1.00 98.06 200 ALA A O 1
ATOM 1526 N N . PHE A 1 201 ? -10.100 -0.921 30.161 1.00 97.69 201 PHE A N 1
ATOM 1527 C CA . PHE A 1 201 ? -8.648 -0.936 30.235 1.00 97.69 201 PHE A CA 1
ATOM 1528 C C . PHE A 1 201 ? -8.252 -1.661 31.518 1.00 97.69 201 PHE A C 1
ATOM 1530 O O . PHE A 1 201 ? -8.606 -1.216 32.614 1.00 97.69 201 PHE A O 1
ATOM 1537 N N . ILE A 1 202 ? -7.553 -2.785 31.370 1.00 97.12 202 ILE A N 1
ATOM 1538 C CA . ILE A 1 202 ? -6.944 -3.514 32.484 1.00 97.12 202 ILE A CA 1
ATOM 1539 C C . ILE A 1 202 ? -5.474 -3.125 32.506 1.00 97.12 202 ILE A C 1
ATOM 1541 O O . ILE A 1 202 ? -4.757 -3.426 31.559 1.00 97.12 202 ILE A O 1
ATOM 1545 N N . SER A 1 203 ? -5.039 -2.415 33.538 1.00 96.50 203 SER A N 1
ATOM 1546 C CA . SER A 1 203 ? -3.658 -1.957 33.669 1.00 96.50 203 SER A CA 1
ATOM 1547 C C . SER A 1 203 ? -2.938 -2.713 34.771 1.00 96.50 203 SER A C 1
ATOM 1549 O O . SER A 1 203 ? -3.539 -3.093 35.774 1.00 96.50 203 SER A O 1
ATOM 1551 N N . CYS A 1 204 ? -1.637 -2.909 34.601 1.00 95.62 204 CYS A N 1
ATOM 1552 C CA . CYS A 1 204 ? -0.777 -3.467 35.630 1.00 95.62 204 CYS A CA 1
ATOM 1553 C C . CYS A 1 204 ? 0.525 -2.678 35.695 1.00 95.62 204 CYS A C 1
ATOM 1555 O O . CYS A 1 204 ? 1.265 -2.581 34.711 1.00 95.62 204 CYS A O 1
ATOM 1557 N N . GLY A 1 205 ? 0.816 -2.107 36.858 1.00 94.38 205 GLY A N 1
ATOM 1558 C CA . GLY A 1 205 ? 2.074 -1.411 37.068 1.00 94.38 205 GLY A CA 1
ATOM 1559 C C . GLY A 1 205 ? 2.126 -0.655 38.385 1.00 94.38 205 GLY A C 1
ATOM 1560 O O . GLY A 1 205 ? 1.411 -0.969 39.332 1.00 94.38 205 GLY A O 1
ATOM 1561 N N . MET A 1 206 ? 2.992 0.347 38.459 1.00 91.50 206 MET A N 1
ATOM 1562 C CA . MET A 1 206 ? 3.303 1.074 39.690 1.00 91.50 206 MET A CA 1
ATOM 1563 C C . MET A 1 206 ? 3.324 2.581 39.436 1.00 91.50 206 MET A C 1
ATOM 1565 O O . MET A 1 206 ? 3.630 3.035 38.333 1.00 91.50 206 MET A O 1
ATOM 1569 N N . ASN A 1 207 ? 2.975 3.369 40.457 1.00 84.06 207 ASN A N 1
ATOM 1570 C CA . ASN A 1 207 ? 2.947 4.837 40.395 1.00 84.06 207 ASN A CA 1
ATOM 1571 C C . ASN A 1 207 ? 2.104 5.406 39.232 1.00 84.06 207 ASN A C 1
ATOM 1573 O O . ASN A 1 207 ? 2.434 6.444 38.665 1.00 84.06 207 ASN A O 1
ATOM 1577 N N . GLY A 1 208 ? 1.018 4.718 38.862 1.00 75.50 208 GLY A N 1
ATOM 1578 C CA . GLY A 1 208 ? 0.105 5.151 37.798 1.00 75.50 208 GLY A CA 1
ATOM 1579 C C . GLY A 1 208 ? 0.585 4.876 36.368 1.00 75.50 208 GLY A C 1
ATOM 1580 O O . GLY A 1 208 ? -0.088 5.293 35.428 1.00 75.50 208 GLY A O 1
ATOM 1581 N N . MET A 1 209 ? 1.705 4.172 36.184 1.00 84.44 209 MET A N 1
ATOM 1582 C CA . MET A 1 209 ? 2.186 3.736 34.869 1.00 84.44 209 MET A CA 1
ATOM 1583 C C . MET A 1 209 ? 1.812 2.275 34.606 1.00 84.44 209 MET A C 1
ATOM 1585 O O . MET A 1 209 ? 1.954 1.443 35.498 1.00 84.44 209 MET A O 1
ATOM 1589 N N . ASN A 1 210 ? 1.377 1.959 33.381 1.00 91.19 210 ASN A N 1
ATOM 1590 C CA . ASN A 1 210 ? 1.225 0.577 32.917 1.00 91.19 210 ASN A CA 1
ATOM 1591 C C . ASN A 1 210 ? 2.590 0.033 32.472 1.00 91.19 210 ASN A C 1
ATOM 1593 O O . ASN A 1 210 ? 3.259 0.670 31.659 1.00 91.19 210 ASN A O 1
ATOM 1597 N N . ILE A 1 211 ? 2.989 -1.126 32.994 1.00 91.38 211 ILE A N 1
ATOM 1598 C CA . ILE A 1 211 ? 4.221 -1.825 32.605 1.00 91.38 211 ILE A CA 1
ATOM 1599 C C . ILE A 1 211 ? 3.877 -2.936 31.617 1.00 91.38 211 ILE A C 1
ATOM 1601 O O . ILE A 1 211 ? 4.365 -2.944 30.491 1.00 91.38 211 ILE A O 1
ATOM 1605 N N . SER A 1 212 ? 3.048 -3.883 32.055 1.00 91.94 212 SER A N 1
ATOM 1606 C CA . SER A 1 212 ? 2.645 -5.047 31.271 1.00 91.94 212 SER A CA 1
ATOM 1607 C C . SER A 1 212 ? 1.468 -5.711 31.967 1.00 91.94 212 SER A C 1
ATOM 1609 O O . SER A 1 212 ? 1.636 -6.216 33.078 1.00 91.94 212 SER A O 1
ATOM 1611 N N . THR A 1 213 ? 0.289 -5.729 31.336 1.00 93.25 213 THR A N 1
ATOM 1612 C CA . THR A 1 213 ? -0.904 -6.360 31.927 1.00 93.25 213 THR A CA 1
ATOM 1613 C C . THR A 1 213 ? -0.649 -7.797 32.417 1.00 93.25 213 THR A C 1
ATOM 1615 O O . THR A 1 213 ? -1.016 -8.072 33.560 1.00 93.25 213 THR A O 1
ATOM 1618 N N . PRO A 1 214 ? 0.035 -8.686 31.656 1.00 94.06 214 PRO A N 1
ATOM 1619 C CA . PRO A 1 214 ? 0.389 -10.037 32.108 1.00 94.06 214 PRO A CA 1
ATOM 1620 C C . PRO A 1 214 ? 1.064 -10.145 33.482 1.00 94.06 214 PRO A C 1
ATOM 1622 O O . PRO A 1 214 ? 0.890 -11.160 34.149 1.00 94.06 214 PRO A O 1
ATOM 1625 N N . ALA A 1 215 ? 1.815 -9.131 33.925 1.00 93.38 215 ALA A N 1
ATOM 1626 C CA . ALA A 1 215 ? 2.580 -9.209 35.170 1.00 93.38 215 ALA A CA 1
ATOM 1627 C C . ALA A 1 215 ? 1.688 -9.368 36.418 1.00 93.38 215 ALA A C 1
ATOM 1629 O O . ALA A 1 215 ? 2.052 -10.085 37.341 1.00 93.38 215 ALA A O 1
ATOM 1630 N N . CYS A 1 216 ? 0.482 -8.790 36.420 1.00 95.00 216 CYS A N 1
ATOM 1631 C CA . CYS A 1 216 ? -0.456 -8.901 37.546 1.00 95.00 216 CYS A CA 1
ATOM 1632 C C . CYS A 1 216 ? -1.243 -10.225 37.561 1.00 95.00 216 CYS A C 1
ATOM 1634 O O . CYS A 1 216 ? -2.054 -10.421 38.466 1.00 95.00 216 CYS A O 1
ATOM 1636 N N . PHE A 1 217 ? -1.037 -11.098 36.564 1.00 95.12 217 PHE A N 1
ATOM 1637 C CA . PHE A 1 217 ? -1.773 -12.351 36.353 1.00 95.12 217 PHE A CA 1
ATOM 1638 C C . PHE A 1 217 ? -0.854 -13.582 36.302 1.00 95.12 217 PHE A C 1
ATOM 1640 O O . PHE A 1 217 ? -1.169 -14.573 35.647 1.00 95.12 217 PHE A O 1
ATOM 1647 N N . ALA A 1 218 ? 0.310 -13.528 36.955 1.00 92.25 218 ALA A N 1
ATOM 1648 C CA . ALA A 1 218 ? 1.239 -14.658 36.995 1.00 92.25 218 ALA A CA 1
ATOM 1649 C C . ALA A 1 218 ? 0.617 -15.906 37.653 1.00 92.25 218 ALA A C 1
ATOM 1651 O O . ALA A 1 218 ? 0.760 -17.006 37.124 1.00 92.25 218 ALA A O 1
ATOM 1652 N N . ASP A 1 219 ? -0.123 -15.713 38.752 1.00 93.06 219 ASP A N 1
ATOM 1653 C CA . ASP A 1 219 ? -0.779 -16.781 39.527 1.00 93.06 219 ASP A CA 1
ATOM 1654 C C . ASP A 1 219 ? -2.291 -16.539 39.695 1.00 93.06 219 ASP A C 1
ATOM 1656 O O . ASP A 1 219 ? -2.924 -17.007 40.645 1.00 93.06 219 ASP A O 1
ATOM 1660 N N . SER A 1 220 ? -2.886 -15.760 38.795 1.00 93.69 220 SER A N 1
ATOM 1661 C CA . SER A 1 220 ? -4.312 -15.444 38.796 1.00 93.69 220 SER A CA 1
ATOM 1662 C C . SER A 1 220 ? -4.846 -15.332 37.374 1.00 93.69 220 SER A C 1
ATOM 1664 O O . SER A 1 220 ? -4.090 -15.241 36.410 1.00 93.69 220 SER A O 1
ATOM 1666 N N . ASP A 1 221 ? -6.170 -15.315 37.247 1.00 93.81 221 ASP A N 1
ATOM 1667 C CA . ASP A 1 221 ? -6.838 -15.284 35.953 1.00 93.81 221 ASP A CA 1
ATOM 1668 C C . ASP A 1 221 ? -7.656 -13.992 35.764 1.00 93.81 221 ASP A C 1
ATOM 1670 O O . ASP A 1 221 ? -8.071 -13.320 36.720 1.00 93.81 221 ASP A O 1
ATOM 1674 N N . LEU A 1 222 ? -7.917 -13.662 34.500 1.00 97.25 222 LEU A N 1
ATOM 1675 C CA . LEU A 1 222 ? -8.898 -12.673 34.071 1.00 97.25 222 LEU A CA 1
ATOM 1676 C C . LEU A 1 222 ? -10.130 -13.408 33.531 1.00 97.25 222 LEU A C 1
ATOM 1678 O O . LEU A 1 222 ? -10.050 -14.121 32.535 1.00 97.25 222 LEU A O 1
ATOM 1682 N N . GLU A 1 223 ? -11.291 -13.206 34.145 1.00 98.06 223 GLU A N 1
ATOM 1683 C CA . GLU A 1 223 ? -12.561 -13.735 33.645 1.00 98.06 223 GLU A CA 1
ATOM 1684 C C . GLU A 1 223 ? -13.378 -12.623 33.000 1.00 98.06 223 GLU A C 1
ATOM 1686 O O . GLU A 1 223 ? -13.542 -11.536 33.567 1.00 98.06 223 GLU A O 1
ATOM 1691 N N . ILE A 1 224 ? -13.934 -12.912 31.824 1.00 97.94 224 ILE A N 1
ATOM 1692 C CA . ILE A 1 224 ? -14.820 -11.986 31.126 1.00 97.94 224 ILE A CA 1
ATOM 1693 C C . ILE A 1 224 ? -16.047 -12.744 30.641 1.00 97.94 224 ILE A C 1
ATOM 1695 O O . ILE A 1 224 ? -15.939 -13.690 29.859 1.00 97.94 224 ILE A O 1
ATOM 1699 N N . ARG A 1 225 ? -17.226 -12.280 31.057 1.00 98.12 225 ARG A N 1
ATOM 1700 C CA . ARG A 1 225 ? -18.495 -12.599 30.400 1.00 98.12 225 ARG A CA 1
ATOM 1701 C C . ARG A 1 225 ? -18.893 -11.392 29.563 1.00 98.12 225 ARG A C 1
ATOM 1703 O O . ARG A 1 225 ? -19.130 -10.332 30.120 1.00 98.12 225 ARG A O 1
ATOM 1710 N N . ASN A 1 226 ? -18.940 -11.511 28.244 1.00 97.25 226 ASN A N 1
ATOM 1711 C CA . ASN A 1 226 ? -19.218 -10.416 27.320 1.00 97.25 226 ASN A CA 1
ATOM 1712 C C . ASN A 1 226 ? -20.468 -10.745 26.492 1.00 97.25 226 ASN A C 1
ATOM 1714 O O . ASN A 1 226 ? -20.397 -11.362 25.432 1.00 97.25 226 ASN A O 1
ATOM 1718 N N . GLY A 1 227 ? -21.645 -10.378 26.995 1.00 95.56 227 GLY A N 1
ATOM 1719 C CA . GLY A 1 227 ? -22.921 -10.900 26.513 1.00 95.56 227 GLY A CA 1
ATOM 1720 C C . GLY A 1 227 ? -23.106 -12.363 26.921 1.00 95.56 227 GLY A C 1
ATOM 1721 O O . GLY A 1 227 ? -23.059 -12.687 28.106 1.00 95.56 227 GLY A O 1
ATOM 1722 N N . SER A 1 228 ? -23.331 -13.239 25.941 1.00 94.88 228 SER A N 1
ATOM 1723 C CA . SER A 1 228 ? -23.405 -14.695 26.136 1.00 94.88 228 SER A CA 1
ATOM 1724 C C . SER A 1 228 ? -22.038 -15.366 26.252 1.00 94.88 228 SER A C 1
ATOM 1726 O O . SER A 1 228 ? -21.961 -16.512 26.690 1.00 94.88 228 SER A O 1
ATOM 1728 N N . ASP A 1 229 ? -20.973 -14.677 25.846 1.00 96.50 229 ASP A N 1
ATOM 1729 C CA . ASP A 1 229 ? -19.663 -15.288 25.666 1.00 96.50 229 ASP A CA 1
ATOM 1730 C C . ASP A 1 229 ? -18.883 -15.217 26.977 1.00 96.50 229 ASP A C 1
ATOM 1732 O O . ASP A 1 229 ? -18.597 -14.130 27.472 1.00 96.50 229 ASP A O 1
ATOM 1736 N N . TYR A 1 230 ? -18.539 -16.367 27.550 1.00 97.50 230 TYR A N 1
ATOM 1737 C CA . TYR A 1 230 ? -17.666 -16.456 28.718 1.00 97.50 230 TYR A CA 1
ATOM 1738 C C . TYR A 1 230 ? -16.295 -16.982 28.301 1.00 97.50 230 TYR A C 1
ATOM 1740 O O . TYR A 1 230 ? -16.206 -17.995 27.604 1.00 97.50 230 TYR A O 1
ATOM 1748 N N . LYS A 1 231 ? -15.228 -16.320 28.752 1.00 97.31 231 LYS A N 1
ATOM 1749 C CA . LYS A 1 231 ? -13.859 -16.803 28.575 1.00 97.31 231 LYS A CA 1
ATOM 1750 C C . LYS A 1 231 ? -13.013 -16.493 29.810 1.00 97.31 231 LYS A C 1
ATOM 1752 O O . LYS A 1 231 ? -13.070 -15.394 30.363 1.00 97.31 231 LYS A O 1
ATOM 1757 N N . LEU A 1 232 ? -12.237 -17.496 30.209 1.00 97.31 232 LEU A N 1
ATOM 1758 C CA . LEU A 1 232 ? -11.166 -17.412 31.194 1.00 97.31 232 LEU A CA 1
ATOM 1759 C C . LEU A 1 232 ? -9.855 -17.159 30.444 1.00 97.31 232 LEU A C 1
ATOM 1761 O O . LEU A 1 232 ? -9.515 -17.906 29.520 1.00 97.31 232 LEU A O 1
ATOM 1765 N N . TYR A 1 233 ? -9.140 -16.113 30.835 1.00 96.88 233 TYR A N 1
ATOM 1766 C CA . TYR A 1 233 ? -7.850 -15.739 30.279 1.00 96.88 233 TYR A CA 1
ATOM 1767 C C . TYR A 1 233 ? -6.775 -15.882 31.347 1.00 96.88 233 TYR A C 1
ATOM 1769 O O . TYR A 1 233 ? -6.863 -15.304 32.428 1.00 96.88 233 TYR A O 1
ATOM 1777 N N . ARG A 1 234 ? -5.756 -16.651 31.006 1.00 94.31 234 ARG A N 1
ATOM 1778 C CA . ARG A 1 234 ? -4.545 -16.889 31.779 1.00 94.31 234 ARG A CA 1
ATOM 1779 C C . ARG A 1 234 ? -3.393 -16.167 31.096 1.00 94.31 234 ARG A C 1
ATOM 1781 O O . ARG A 1 234 ? -3.549 -15.656 29.984 1.00 94.31 234 ARG A O 1
ATOM 1788 N N . ILE A 1 235 ? -2.226 -16.133 31.727 1.00 93.06 235 ILE A N 1
ATOM 1789 C CA . ILE A 1 235 ? -1.069 -15.407 31.194 1.00 93.06 235 ILE A CA 1
ATOM 1790 C C . ILE A 1 235 ? -0.727 -15.806 29.745 1.00 93.06 235 ILE A C 1
ATOM 1792 O O . ILE A 1 235 ? -0.408 -14.942 28.929 1.00 93.06 235 ILE A O 1
ATOM 1796 N N . GLU A 1 236 ? -0.881 -17.087 29.392 1.00 91.38 236 GLU A N 1
ATOM 1797 C CA . GLU A 1 236 ? -0.587 -17.627 28.062 1.00 91.38 236 GLU A CA 1
ATOM 1798 C C . GLU A 1 236 ? -1.525 -17.140 26.946 1.00 91.38 236 GLU A C 1
ATOM 1800 O O . GLU A 1 236 ? -1.135 -17.149 25.779 1.00 91.38 236 GLU A O 1
ATOM 1805 N N . ASN A 1 237 ? -2.749 -16.717 27.276 1.00 93.38 237 ASN A N 1
ATOM 1806 C CA . ASN A 1 237 ? -3.752 -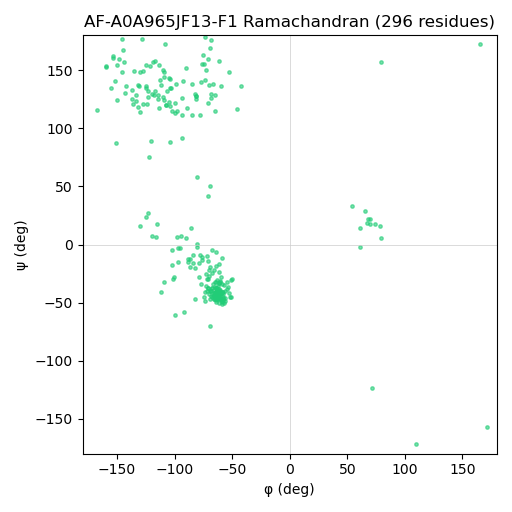16.292 26.296 1.00 93.38 237 ASN A CA 1
ATOM 1807 C C . ASN A 1 237 ? -4.387 -14.934 26.627 1.00 93.38 237 ASN A C 1
ATOM 1809 O O . ASN A 1 237 ? -5.405 -14.573 26.040 1.00 93.38 237 ASN A O 1
ATOM 1813 N N . LEU A 1 238 ? -3.786 -14.151 27.526 1.00 93.75 238 LEU A N 1
ATOM 1814 C CA . LEU A 1 238 ? -4.318 -12.855 27.954 1.00 93.75 238 LEU A CA 1
ATOM 1815 C C . LEU A 1 238 ? -4.481 -11.869 26.786 1.00 93.75 238 LEU A C 1
ATOM 1817 O O . LEU A 1 238 ? -5.448 -11.111 26.742 1.00 93.75 238 LEU A O 1
ATOM 1821 N N . GLY A 1 239 ? -3.585 -11.937 25.796 1.00 93.25 239 GLY A N 1
ATOM 1822 C CA . GLY A 1 239 ? -3.667 -11.140 24.567 1.00 93.25 239 GLY A CA 1
ATOM 1823 C C . GLY A 1 239 ? -4.892 -11.444 23.693 1.00 93.25 239 GLY A C 1
ATOM 1824 O O . GLY A 1 239 ? -5.282 -10.607 22.882 1.00 93.25 239 GLY A O 1
ATOM 1825 N N . ASP A 1 240 ? -5.554 -12.589 23.882 1.00 95.56 240 ASP A N 1
ATOM 1826 C CA . ASP A 1 240 ? -6.804 -12.899 23.179 1.00 95.56 240 ASP A CA 1
ATOM 1827 C C . ASP A 1 240 ? -7.974 -12.034 23.667 1.00 95.56 240 ASP A C 1
ATOM 1829 O O . ASP A 1 240 ? -8.978 -11.911 22.964 1.00 95.56 240 ASP A O 1
ATOM 1833 N N . ALA A 1 241 ? -7.892 -11.473 24.880 1.00 95.69 241 ALA A N 1
ATOM 1834 C CA . ALA A 1 241 ? -8.947 -10.620 25.426 1.00 95.69 241 ALA A CA 1
ATOM 1835 C C . ALA A 1 241 ? -8.987 -9.249 24.730 1.00 95.69 241 ALA A C 1
ATOM 1837 O O . ALA A 1 241 ? -10.034 -8.598 24.681 1.00 95.69 241 ALA A O 1
ATOM 1838 N N . GLY A 1 242 ? -7.854 -8.811 24.177 1.00 96.38 242 GLY A N 1
ATOM 1839 C CA . GLY A 1 242 ? -7.729 -7.554 23.459 1.00 96.38 242 GLY A CA 1
ATOM 1840 C C . GLY A 1 242 ? -6.274 -7.131 23.247 1.00 96.38 242 GLY A C 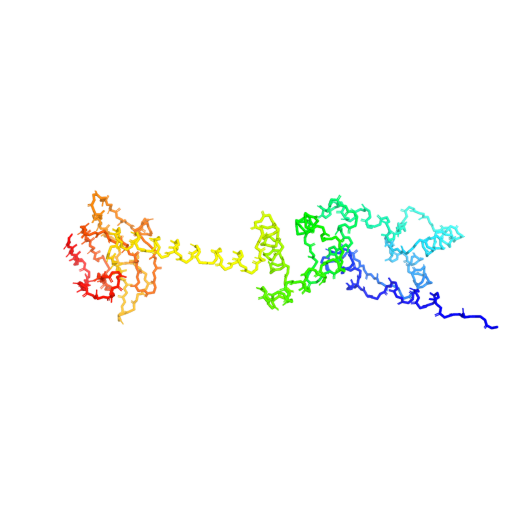1
ATOM 1841 O O . GLY A 1 242 ? -5.354 -7.751 23.771 1.00 96.38 242 GLY A O 1
ATOM 1842 N N . PRO A 1 243 ? -6.033 -6.066 22.469 1.00 96.38 243 PRO A N 1
ATOM 1843 C CA . PRO A 1 243 ? -4.690 -5.534 22.286 1.00 96.38 243 PRO A CA 1
ATOM 1844 C C . PRO A 1 243 ? -4.200 -4.782 23.533 1.00 96.38 243 PRO A C 1
ATOM 1846 O O . PRO A 1 243 ? -4.945 -4.017 24.151 1.00 96.38 243 PRO A O 1
ATOM 1849 N N . GLU A 1 244 ? -2.915 -4.932 23.848 1.00 95.19 244 GLU A N 1
ATOM 1850 C CA . GLU A 1 244 ? -2.222 -4.092 24.829 1.00 95.19 244 GLU A CA 1
ATOM 1851 C C . GLU A 1 244 ? -2.052 -2.665 24.275 1.00 95.19 244 GLU A C 1
ATOM 1853 O O . GLU A 1 244 ? -1.714 -2.460 23.106 1.00 95.19 244 GLU A O 1
ATOM 1858 N N . THR A 1 245 ? -2.285 -1.659 25.115 1.00 94.62 245 THR A N 1
ATOM 1859 C CA . THR A 1 245 ? -2.099 -0.238 24.790 1.00 94.62 245 THR A CA 1
ATOM 1860 C C . THR A 1 245 ? -1.241 0.438 25.857 1.00 94.62 245 THR A C 1
ATOM 1862 O O . THR A 1 245 ? -0.931 -0.144 26.892 1.00 94.62 245 THR A O 1
ATOM 1865 N N . ASN A 1 246 ? -0.916 1.718 25.675 1.00 91.00 246 ASN A N 1
ATOM 1866 C CA . ASN A 1 246 ? -0.253 2.506 26.719 1.00 91.00 246 ASN A CA 1
ATOM 1867 C C . ASN A 1 246 ? -1.082 2.652 28.014 1.00 91.00 246 ASN A C 1
ATOM 1869 O O . ASN A 1 246 ? -0.529 3.021 29.046 1.00 91.00 246 ASN A O 1
ATOM 1873 N N . LYS A 1 247 ? -2.393 2.378 27.96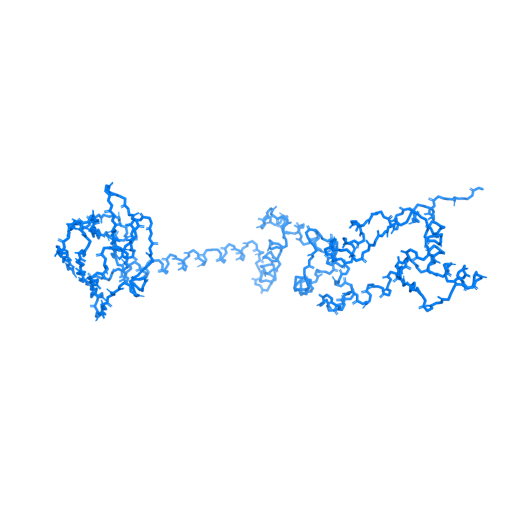8 1.00 91.75 247 LYS A N 1
ATOM 1874 C CA . LYS A 1 247 ? -3.287 2.370 29.135 1.00 91.75 247 LYS A CA 1
ATOM 1875 C C . LYS A 1 247 ? -3.492 0.977 29.743 1.00 91.75 247 LYS A C 1
ATOM 1877 O O . LYS A 1 247 ? -4.202 0.881 30.738 1.00 91.75 247 LYS A O 1
ATOM 1882 N N . GLY A 1 248 ? -2.911 -0.069 29.155 1.00 95.06 248 GLY A N 1
ATOM 1883 C CA . GLY A 1 248 ? -3.178 -1.468 29.496 1.00 95.06 248 GLY A CA 1
ATOM 1884 C C . GLY A 1 248 ? -3.949 -2.216 28.410 1.00 95.06 248 GLY A C 1
ATOM 1885 O O . GLY A 1 248 ? -4.168 -1.697 27.307 1.00 95.06 248 GLY A O 1
ATOM 1886 N N . LEU A 1 249 ? -4.369 -3.434 28.737 1.00 97.06 249 LEU A N 1
ATOM 1887 C CA . LEU A 1 249 ? -5.135 -4.337 27.883 1.00 97.06 249 LEU A CA 1
ATOM 1888 C C . LEU A 1 249 ? -6.523 -3.759 27.585 1.00 97.06 249 LEU A C 1
ATOM 1890 O O . LEU A 1 249 ? -7.345 -3.586 28.490 1.00 97.06 249 LEU A O 1
ATOM 1894 N N . MET A 1 250 ? -6.784 -3.442 26.314 1.00 97.81 250 MET A N 1
ATOM 1895 C CA . MET A 1 250 ? -8.030 -2.817 25.870 1.00 97.81 250 MET A CA 1
ATOM 1896 C C . MET A 1 250 ? -9.047 -3.870 25.424 1.00 97.81 250 MET A C 1
ATOM 1898 O O . MET A 1 250 ? -8.912 -4.464 24.356 1.00 97.81 250 MET A O 1
ATOM 1902 N N . ILE A 1 251 ? -10.129 -4.025 26.182 1.00 97.94 251 ILE A N 1
ATOM 1903 C CA . ILE A 1 251 ? -11.186 -5.003 25.907 1.00 97.94 251 ILE A CA 1
ATOM 1904 C C . ILE A 1 251 ? -12.455 -4.274 25.468 1.00 97.94 251 ILE A C 1
ATOM 1906 O O . ILE A 1 251 ? -12.953 -3.387 26.162 1.00 97.94 251 ILE A O 1
ATOM 1910 N N . ARG A 1 252 ? -13.013 -4.666 24.320 1.00 97.75 252 ARG A N 1
ATOM 1911 C CA . ARG A 1 252 ? -14.310 -4.168 23.840 1.00 97.75 252 ARG A CA 1
ATOM 1912 C C . ARG A 1 252 ? -15.450 -4.933 24.506 1.00 97.75 252 ARG A C 1
ATOM 1914 O O . ARG A 1 252 ? -15.471 -6.162 24.483 1.00 97.75 252 ARG A O 1
ATOM 1921 N N . LEU A 1 253 ? -16.420 -4.214 25.057 1.00 98.19 253 LEU A N 1
ATOM 1922 C CA . LEU A 1 253 ? -17.473 -4.780 25.895 1.00 98.19 253 LEU A CA 1
ATOM 1923 C C . LEU A 1 253 ? -18.863 -4.467 25.333 1.00 98.19 253 LEU A C 1
ATOM 1925 O O . LEU A 1 253 ? -19.169 -3.323 24.987 1.00 98.19 253 LEU A O 1
ATOM 1929 N N . ARG A 1 254 ? -19.701 -5.503 25.257 1.00 98.19 254 ARG A N 1
ATOM 1930 C CA . ARG A 1 254 ? -21.125 -5.454 24.906 1.00 98.19 254 ARG A CA 1
ATOM 1931 C C . ARG A 1 254 ? -21.917 -4.752 26.008 1.00 98.19 254 ARG A C 1
ATOM 1933 O O . ARG A 1 254 ? -21.377 -4.398 27.046 1.00 98.19 254 ARG A O 1
ATOM 1940 N N . ARG A 1 255 ? -23.222 -4.550 25.799 1.00 96.94 255 ARG A N 1
ATOM 1941 C CA . ARG A 1 255 ? -24.096 -3.897 26.797 1.00 96.94 255 ARG A CA 1
ATOM 1942 C C . ARG A 1 255 ? -24.123 -4.611 28.141 1.00 96.94 255 ARG A C 1
ATOM 1944 O O . ARG A 1 255 ? -24.097 -3.933 29.160 1.00 96.94 255 ARG A O 1
ATOM 1951 N N . ASN A 1 256 ? -24.166 -5.939 28.085 1.00 97.12 256 ASN A N 1
ATOM 1952 C CA . ASN A 1 256 ? -24.190 -6.795 29.256 1.00 97.12 256 ASN A CA 1
ATOM 1953 C C . ASN A 1 256 ? -22.824 -7.456 29.370 1.00 97.12 256 ASN A C 1
ATOM 1955 O O . ASN A 1 256 ? -22.421 -8.157 28.439 1.00 97.12 256 ASN A O 1
ATOM 1959 N N . PHE A 1 257 ? -22.111 -7.239 30.462 1.00 98.31 257 PHE A N 1
ATOM 1960 C CA . PHE A 1 257 ? -20.810 -7.856 30.669 1.00 98.31 257 PHE A CA 1
ATOM 1961 C C . PHE A 1 257 ? -20.478 -8.007 32.148 1.00 98.31 257 PHE A C 1
ATOM 1963 O O . PHE A 1 257 ? -21.054 -7.357 33.014 1.00 98.31 257 PHE A O 1
ATOM 1970 N N . GLU A 1 258 ? -19.510 -8.864 32.430 1.00 98.38 258 GLU A N 1
ATOM 1971 C CA . GLU A 1 258 ? -18.896 -9.036 33.735 1.00 98.38 258 GLU A CA 1
ATOM 1972 C C . GLU A 1 258 ? -17.389 -9.167 33.548 1.00 98.38 258 GLU A C 1
ATOM 1974 O O . GLU A 1 258 ? -16.934 -9.912 32.681 1.00 98.38 258 GLU A O 1
ATOM 1979 N N . ILE A 1 259 ? -16.628 -8.432 34.352 1.00 98.06 259 ILE A N 1
ATOM 1980 C CA . ILE A 1 259 ? -15.177 -8.545 34.450 1.00 98.06 259 ILE A CA 1
ATOM 1981 C C . ILE A 1 259 ? -14.844 -8.966 35.869 1.00 98.06 259 ILE A C 1
ATOM 1983 O O . ILE A 1 259 ? -15.253 -8.300 36.825 1.00 98.06 259 ILE A O 1
ATOM 1987 N N . ARG A 1 260 ? -14.041 -10.019 35.990 1.00 98.00 260 ARG A N 1
ATOM 1988 C CA . ARG A 1 260 ? -13.393 -10.408 37.235 1.00 98.00 260 ARG A CA 1
ATOM 1989 C C . ARG A 1 260 ? -11.893 -10.479 37.009 1.00 98.00 260 ARG A C 1
ATOM 1991 O O . ARG A 1 260 ? -11.427 -11.238 36.172 1.00 98.00 260 ARG A O 1
ATOM 1998 N N . ALA A 1 261 ? -11.147 -9.690 37.763 1.00 96.81 261 ALA A N 1
ATOM 1999 C CA . ALA A 1 261 ? -9.698 -9.636 37.662 1.00 96.81 261 ALA A CA 1
ATOM 2000 C C . ALA A 1 261 ? -9.094 -9.696 39.064 1.00 96.81 261 ALA A C 1
ATOM 2002 O O . ALA A 1 261 ? -9.500 -8.932 39.943 1.00 96.81 261 ALA A O 1
ATOM 2003 N N . GLN A 1 262 ? -8.150 -10.603 39.292 1.00 94.94 262 GLN A N 1
ATOM 2004 C CA . GLN A 1 262 ? -7.460 -10.734 40.571 1.00 94.94 262 GLN A CA 1
ATOM 2005 C C . GLN A 1 262 ? -5.978 -10.452 40.377 1.00 94.94 262 GLN A C 1
ATOM 2007 O O . GLN A 1 262 ? -5.370 -10.990 39.463 1.00 94.94 262 GLN A O 1
ATOM 2012 N N . ASN A 1 263 ? -5.400 -9.618 41.236 1.00 94.94 263 ASN A N 1
ATOM 2013 C CA . ASN A 1 263 ? -3.967 -9.355 41.204 1.00 94.94 263 ASN A CA 1
ATOM 2014 C C . ASN A 1 263 ? -3.210 -10.474 41.936 1.00 94.94 263 ASN A C 1
ATOM 2016 O O . ASN A 1 263 ? -3.544 -10.755 43.089 1.00 94.94 263 ASN A O 1
ATOM 2020 N N . SER A 1 264 ? -2.206 -11.088 41.316 1.00 94.81 264 SER A N 1
ATOM 2021 C CA . SER A 1 264 ? -1.303 -12.040 41.981 1.00 94.81 264 SER A CA 1
ATOM 2022 C C . SER A 1 264 ? 0.016 -11.416 42.453 1.00 94.81 264 SER A C 1
ATOM 2024 O O . SER A 1 264 ? 0.709 -12.016 43.273 1.00 94.81 264 SER A O 1
ATOM 2026 N N . ASP A 1 265 ? 0.359 -10.221 41.969 1.00 94.38 265 ASP A N 1
ATOM 2027 C CA . ASP A 1 265 ? 1.648 -9.570 42.218 1.00 94.38 265 ASP A CA 1
ATOM 2028 C C . ASP A 1 265 ? 1.648 -8.782 43.542 1.00 94.38 265 ASP A C 1
ATOM 2030 O O . ASP A 1 265 ? 0.664 -8.121 43.897 1.00 94.38 265 ASP A O 1
ATOM 2034 N N . ASP A 1 266 ? 2.742 -8.878 44.302 1.00 92.25 266 ASP A N 1
ATOM 2035 C CA . ASP A 1 266 ? 2.931 -8.229 45.606 1.00 92.25 266 ASP A CA 1
ATOM 2036 C C . ASP A 1 266 ? 3.375 -6.763 45.512 1.00 92.25 266 ASP A C 1
ATOM 2038 O O . ASP A 1 266 ? 3.172 -5.996 46.459 1.00 92.25 266 ASP A O 1
ATOM 2042 N N . THR A 1 267 ? 3.933 -6.351 44.375 1.00 91.38 267 THR A N 1
ATOM 2043 C CA . THR A 1 267 ? 4.485 -5.008 44.150 1.00 91.38 267 THR A CA 1
ATOM 2044 C C . THR A 1 267 ? 3.657 -4.155 43.194 1.00 91.38 267 THR A C 1
ATOM 2046 O O . THR A 1 267 ? 3.604 -2.929 43.344 1.00 91.38 267 THR A O 1
ATOM 2049 N N . LEU A 1 268 ? 3.001 -4.777 42.216 1.00 94.62 268 LEU A N 1
ATOM 2050 C CA . LEU A 1 268 ? 2.248 -4.096 41.172 1.00 94.62 268 LEU A CA 1
ATOM 2051 C C . LEU A 1 268 ? 0.789 -3.883 41.581 1.00 94.62 268 LEU A C 1
ATOM 2053 O O . LEU A 1 268 ? 0.196 -4.633 42.356 1.00 94.62 268 LEU A O 1
ATOM 2057 N N . ILE A 1 269 ? 0.190 -2.829 41.035 1.00 94.94 269 ILE A N 1
ATOM 2058 C CA . ILE A 1 269 ? -1.217 -2.493 41.212 1.00 94.94 269 ILE A CA 1
ATOM 2059 C C . ILE A 1 269 ? -1.969 -2.840 39.934 1.00 94.94 269 ILE A C 1
ATOM 2061 O O . ILE A 1 269 ? -1.684 -2.302 38.862 1.00 94.94 269 ILE A O 1
ATOM 2065 N N . LEU A 1 270 ? -2.976 -3.699 40.081 1.00 96.56 270 LEU A N 1
ATOM 2066 C CA . LEU A 1 270 ? -3.947 -3.999 39.040 1.00 96.56 270 LEU A CA 1
ATOM 2067 C C . LEU A 1 270 ? -5.019 -2.908 39.021 1.00 96.56 270 LEU A C 1
ATOM 2069 O O . LEU A 1 270 ? -5.661 -2.650 40.041 1.00 96.56 270 LEU A O 1
ATOM 2073 N N . GLY A 1 271 ? -5.237 -2.285 37.870 1.00 96.19 271 GLY A N 1
ATOM 2074 C CA . GLY A 1 271 ? -6.296 -1.314 37.631 1.00 96.19 271 GLY A CA 1
ATOM 2075 C C . GLY A 1 271 ? -7.331 -1.844 36.646 1.00 96.19 271 GLY A C 1
ATOM 2076 O O . GLY A 1 271 ? -6.987 -2.487 35.660 1.00 96.19 271 GLY A O 1
ATOM 2077 N N . VAL A 1 272 ? -8.604 -1.542 36.891 1.00 97.12 272 VAL A N 1
ATOM 2078 C CA . VAL A 1 272 ? -9.687 -1.756 35.923 1.00 97.12 272 VAL A CA 1
ATOM 2079 C C . VAL A 1 272 ? -10.440 -0.451 35.760 1.00 97.12 272 VAL A C 1
ATOM 2081 O O . VAL A 1 272 ? -10.992 0.076 36.728 1.00 97.12 272 VAL A O 1
ATOM 2084 N N . GLU A 1 273 ? -10.484 0.047 34.532 1.00 97.62 273 GLU A N 1
ATOM 2085 C CA . GLU A 1 273 ? -11.251 1.225 34.148 1.00 97.62 273 GLU A CA 1
ATOM 2086 C C . GLU A 1 273 ? -12.218 0.861 33.030 1.00 97.62 273 GLU A C 1
ATOM 2088 O O . GLU A 1 273 ? -11.797 0.333 32.006 1.00 97.62 273 GLU A O 1
ATOM 2093 N N . VAL A 1 274 ? -13.506 1.154 33.203 1.00 98.19 274 VAL A N 1
ATOM 2094 C CA . VAL A 1 274 ? -14.519 0.966 32.160 1.00 98.19 274 VAL A CA 1
ATOM 2095 C C . VAL A 1 274 ? -15.073 2.313 31.744 1.00 98.19 274 VAL A C 1
ATOM 2097 O O . VAL A 1 274 ? -15.514 3.101 32.583 1.00 98.19 274 VAL A O 1
ATOM 2100 N N . GLN A 1 275 ? -15.082 2.557 30.438 1.00 98.12 275 GLN A N 1
ATOM 2101 C CA . GLN A 1 275 ? -15.565 3.790 29.836 1.00 98.12 275 GLN A CA 1
ATOM 2102 C C . GLN A 1 275 ? -16.694 3.530 28.845 1.00 98.12 275 GLN A C 1
ATOM 2104 O O . GLN A 1 275 ? -16.758 2.483 28.198 1.00 98.12 275 GLN A O 1
ATOM 2109 N N . ASP A 1 276 ? -17.540 4.537 28.664 1.00 97.56 276 ASP A N 1
ATOM 2110 C CA . ASP A 1 276 ? -18.419 4.625 27.505 1.00 97.56 276 ASP A CA 1
ATOM 2111 C C . ASP A 1 276 ? -17.584 4.878 26.238 1.00 97.56 276 ASP A C 1
ATOM 2113 O O . ASP A 1 276 ? -16.769 5.804 26.176 1.00 97.56 276 ASP A O 1
ATOM 2117 N N . ALA A 1 277 ? -17.757 4.036 25.219 1.00 95.88 277 ALA A N 1
ATOM 2118 C CA . ALA A 1 277 ? -16.912 4.048 24.027 1.00 95.88 277 ALA A CA 1
ATOM 2119 C C . ALA A 1 277 ? -17.124 5.295 23.146 1.00 95.88 277 ALA A C 1
ATOM 2121 O O . ALA A 1 277 ? -16.253 5.618 22.330 1.00 95.88 277 ALA A O 1
ATOM 2122 N N . VAL A 1 278 ? -18.257 5.993 23.308 1.00 94.31 278 VAL A N 1
ATOM 2123 C CA . VAL A 1 278 ? -18.618 7.192 22.539 1.00 94.31 278 VAL A CA 1
ATOM 2124 C C . VAL A 1 278 ? -18.150 8.452 23.258 1.00 94.31 278 VAL A C 1
ATOM 2126 O O . VAL A 1 278 ? -17.381 9.236 22.708 1.00 94.31 278 VAL A O 1
ATOM 2129 N N . THR A 1 279 ? -18.608 8.640 24.491 1.00 96.31 279 THR A N 1
ATOM 2130 C CA . THR A 1 279 ? -18.396 9.857 25.286 1.00 96.31 279 THR A CA 1
ATOM 2131 C C . THR A 1 279 ? -17.064 9.864 26.026 1.00 96.31 279 THR A C 1
ATOM 2133 O O . THR A 1 279 ? -16.637 10.920 26.486 1.00 96.31 279 THR A O 1
ATOM 2136 N N . ARG A 1 280 ? -16.403 8.702 26.150 1.00 96.06 280 ARG A N 1
ATOM 2137 C CA . ARG A 1 280 ? -15.203 8.487 26.980 1.00 96.06 280 ARG A CA 1
ATOM 2138 C C . ARG A 1 280 ? -15.426 8.743 28.469 1.00 96.06 280 ARG A C 1
ATOM 2140 O O . ARG A 1 280 ? -14.462 8.832 29.226 1.00 96.06 280 ARG A O 1
ATOM 2147 N N . GLN A 1 281 ? -16.681 8.838 28.905 1.00 97.25 281 GLN A N 1
ATOM 2148 C CA . GLN A 1 281 ? -17.009 8.969 30.315 1.00 97.25 281 GLN A CA 1
ATOM 2149 C C . GLN A 1 281 ? -16.582 7.702 31.061 1.00 97.25 281 GLN A C 1
ATOM 2151 O O . GLN A 1 281 ? -16.956 6.596 30.672 1.00 97.2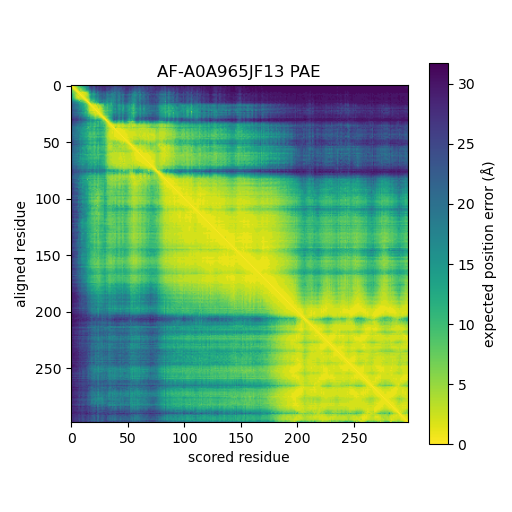5 281 GLN A O 1
ATOM 2156 N N . ILE A 1 282 ? -15.827 7.870 32.148 1.00 97.38 282 ILE A N 1
ATOM 2157 C CA . ILE A 1 282 ? -15.479 6.775 33.057 1.00 97.38 282 ILE A CA 1
ATOM 2158 C C . ILE A 1 282 ? -16.738 6.374 33.828 1.00 97.38 282 ILE A C 1
ATOM 2160 O O . ILE A 1 282 ? -17.357 7.191 34.508 1.00 97.38 282 ILE A O 1
ATOM 2164 N N . LEU A 1 283 ? -17.116 5.107 33.700 1.00 96.94 283 LEU A N 1
ATOM 2165 C CA . LEU A 1 283 ? -18.283 4.505 34.345 1.00 96.94 283 LEU A CA 1
ATOM 2166 C C . LEU A 1 283 ? -17.885 3.703 35.584 1.00 96.94 283 LEU A C 1
ATOM 2168 O O . LEU A 1 283 ? -18.676 3.561 36.514 1.00 96.94 283 LEU A O 1
ATOM 2172 N N . PHE A 1 284 ? -16.663 3.176 35.587 1.00 97.75 284 PHE A N 1
ATOM 2173 C CA . PHE A 1 284 ? -16.102 2.409 36.686 1.00 97.75 284 PHE A CA 1
ATOM 2174 C C . PHE A 1 284 ? -14.585 2.550 36.697 1.00 97.75 284 PHE A C 1
ATOM 2176 O O . PHE A 1 284 ? -13.954 2.525 35.643 1.00 97.75 284 PHE A O 1
ATOM 2183 N N . GLN A 1 285 ? -14.006 2.666 37.889 1.00 96.69 285 GLN A N 1
ATOM 2184 C CA . GLN A 1 285 ? -12.563 2.648 38.080 1.00 96.69 285 GLN A CA 1
ATOM 2185 C C . GLN A 1 285 ? -12.234 2.067 39.457 1.00 96.69 285 GLN A C 1
ATOM 2187 O O . GLN A 1 285 ? -12.733 2.551 40.480 1.00 96.69 285 GLN A O 1
ATOM 2192 N N . ARG A 1 286 ? -11.406 1.022 39.501 1.00 96.31 286 ARG A N 1
ATOM 2193 C CA . ARG A 1 286 ? -10.915 0.410 40.745 1.00 96.31 286 ARG A CA 1
ATOM 2194 C C . ARG A 1 286 ? -9.478 -0.060 40.595 1.00 96.31 286 ARG A C 1
ATOM 2196 O O . ARG A 1 286 ? -9.014 -0.330 39.492 1.00 96.31 286 ARG A O 1
ATOM 2203 N N . GLN A 1 287 ? -8.807 -0.167 41.735 1.00 94.56 287 GLN A N 1
ATOM 2204 C CA . GLN A 1 287 ? -7.455 -0.693 41.858 1.00 94.56 287 GLN A CA 1
ATOM 2205 C C . GLN A 1 287 ? -7.415 -1.802 42.912 1.00 94.56 287 GLN A C 1
ATOM 2207 O O . GLN A 1 287 ? -8.185 -1.773 43.878 1.00 94.56 287 GLN A O 1
ATOM 2212 N N . ALA A 1 288 ? -6.519 -2.765 42.724 1.00 92.75 288 ALA A N 1
ATOM 2213 C CA . ALA A 1 288 ? -6.313 -3.905 43.602 1.00 92.75 288 ALA A CA 1
ATOM 2214 C C . ALA A 1 288 ? -4.816 -4.169 43.815 1.00 92.75 288 ALA A C 1
ATOM 2216 O O . ALA A 1 288 ? -4.059 -4.365 42.865 1.00 92.75 288 ALA A O 1
ATOM 2217 N N . SER A 1 289 ? -4.412 -4.204 45.085 1.00 90.69 289 SER A N 1
ATOM 2218 C CA . SER A 1 289 ? -3.148 -4.801 45.528 1.00 90.69 289 SER A CA 1
ATOM 2219 C C . SER A 1 289 ? -3.232 -6.333 45.485 1.00 90.69 289 SER A C 1
ATOM 2221 O O . SER A 1 289 ? -4.307 -6.879 45.218 1.00 90.69 289 SER A O 1
ATOM 2223 N N . GLN A 1 290 ? -2.139 -7.016 45.826 1.00 91.75 290 GLN A N 1
ATOM 2224 C CA . GLN A 1 290 ? -2.055 -8.477 45.849 1.00 91.75 290 GLN A CA 1
ATOM 2225 C C . GLN A 1 290 ? -3.284 -9.172 46.453 1.00 91.75 290 GLN A C 1
ATOM 2227 O O . GLN A 1 290 ? -3.828 -8.757 47.484 1.00 91.75 290 GLN A O 1
ATOM 2232 N N . PHE A 1 291 ? -3.716 -10.235 45.779 1.00 86.94 291 PHE A N 1
ATOM 2233 C CA . PHE A 1 291 ? -4.833 -11.129 46.080 1.00 86.94 291 PHE A CA 1
ATOM 2234 C C . PHE A 1 291 ? -6.221 -10.489 46.135 1.00 86.94 291 PHE A C 1
ATOM 2236 O O . PHE A 1 291 ? -7.217 -11.207 46.275 1.00 86.94 291 PHE A O 1
ATOM 2243 N N . ARG A 1 292 ? -6.341 -9.167 45.962 1.00 90.19 292 ARG A N 1
ATOM 2244 C CA . ARG A 1 292 ? -7.646 -8.515 45.849 1.00 90.19 292 ARG A CA 1
ATOM 2245 C C . ARG A 1 292 ? -8.237 -8.748 44.463 1.00 90.19 292 ARG A C 1
ATOM 2247 O O . ARG A 1 292 ? -7.550 -8.694 43.447 1.00 90.19 292 ARG A O 1
ATOM 2254 N N . THR A 1 293 ? -9.543 -8.993 44.452 1.00 92.94 293 THR A N 1
ATOM 2255 C CA . THR A 1 293 ? -10.335 -9.179 43.234 1.00 92.94 293 THR A CA 1
ATOM 2256 C C . THR A 1 293 ? -11.136 -7.917 42.940 1.00 92.94 293 THR A C 1
ATOM 2258 O O . THR A 1 293 ? -11.785 -7.364 43.829 1.00 92.94 293 THR A O 1
ATOM 2261 N N . ILE A 1 294 ? -11.121 -7.487 41.684 1.00 94.12 294 ILE A N 1
ATOM 2262 C CA . ILE A 1 294 ? -12.034 -6.493 41.133 1.00 94.12 294 ILE A CA 1
ATOM 2263 C C . ILE A 1 294 ? -13.125 -7.250 40.382 1.00 94.12 294 ILE A C 1
ATOM 2265 O O . ILE A 1 294 ? -12.826 -8.009 39.465 1.00 94.12 294 ILE A O 1
ATOM 2269 N N . LEU A 1 295 ? -14.378 -7.036 40.780 1.00 94.62 295 LEU A N 1
ATOM 2270 C CA . LEU A 1 295 ? -15.563 -7.538 40.092 1.00 94.62 295 LEU A CA 1
ATOM 2271 C C . LEU A 1 295 ? -16.413 -6.350 39.652 1.00 94.62 295 LEU A C 1
ATOM 2273 O O . LEU A 1 295 ? -16.722 -5.474 40.464 1.00 94.62 295 LEU A O 1
ATOM 2277 N N . PHE A 1 296 ? -16.802 -6.330 38.385 1.00 96.00 296 PHE A N 1
ATOM 2278 C CA . PHE A 1 296 ? -17.727 -5.337 37.857 1.00 96.00 296 PHE A CA 1
ATOM 2279 C C . PHE A 1 296 ? -18.651 -5.974 36.827 1.00 96.00 296 PHE A C 1
ATOM 2281 O O . PHE A 1 296 ? -18.179 -6.651 35.918 1.00 96.00 296 PHE A O 1
ATOM 2288 N N . SER A 1 297 ? -19.955 -5.742 36.969 1.00 92.88 297 SER A N 1
ATOM 2289 C CA . SER A 1 297 ? -20.976 -6.217 36.041 1.00 92.88 297 SER A CA 1
ATOM 2290 C C . SER A 1 297 ? -21.918 -5.092 35.629 1.00 92.88 297 SER A C 1
ATOM 2292 O O . SER A 1 297 ? -22.167 -4.152 36.393 1.00 92.88 297 SER A O 1
ATOM 2294 N N . ARG A 1 298 ? -22.423 -5.187 34.401 1.00 90.00 298 ARG A N 1
ATOM 2295 C CA . ARG A 1 298 ? -23.407 -4.277 33.820 1.00 90.00 298 ARG A CA 1
ATOM 2296 C C . ARG A 1 298 ? -24.344 -5.026 32.889 1.00 90.00 298 ARG A C 1
ATOM 2298 O O . ARG A 1 298 ? -23.889 -6.034 32.305 1.00 90.00 298 ARG A O 1
#

Mean predicted aligned error: 11.98 Å

Foldseek 3Di:
DDDPPDPVVVLQVWWDDLVVVCLVLVHDSDPPDPDTDRDLVRVLVCVVVLNAAEDEEAPVSLVVSVVVCVVVVNDPVRYYYHYPVRSLVVRCVVQPAPDSLLQVQQSVDVVRHHNVLSVLCVVLVNRHPVSLVVLVVLCVVVVVDPDSDSVSSSLQSVLCVVCVVVVHHSNVSVVVVVVVVVVVVVVVVVVLCQFQQKKKFKAKFPPQWGDANLQQQQPHWKWKDAPPDTDIGHSVCLCVQAHQDRRHGIHGHGPWMKIKDAGQDQHMKIKMWMAGPPPRDTPDIDIDHHGDMDIDTD

pLDDT: mean 84.52, std 17.88, range [27.91, 98.5]

Solvent-accessible surface area (backbone atoms only — not comparable to full-atom values): 16499 Å² total; per-residue (Å²): 141,78,87,82,71,57,67,62,56,54,59,70,65,71,62,69,54,70,63,51,50,22,60,61,76,72,44,74,87,60,91,83,69,94,79,76,56,94,41,73,66,57,42,49,56,38,48,75,70,65,75,47,60,65,45,77,36,52,68,65,60,43,53,53,49,52,52,53,31,59,76,70,68,54,61,73,89,68,41,46,81,38,34,51,67,64,50,46,70,50,48,26,57,76,66,61,30,94,39,66,63,50,39,56,40,23,51,81,39,88,76,60,52,52,47,67,57,41,54,56,32,44,78,72,68,32,65,39,68,66,46,46,52,50,50,49,48,51,36,45,74,68,65,63,47,90,62,97,44,73,71,51,48,49,56,43,52,54,24,36,54,54,7,65,78,66,81,44,51,30,50,59,44,51,51,52,52,52,49,51,50,50,53,50,51,52,50,52,51,49,49,49,42,70,55,29,41,25,33,35,30,38,21,10,26,57,98,90,44,52,75,45,44,57,63,26,21,77,80,31,48,40,38,38,31,48,58,90,48,72,49,81,29,40,60,94,48,43,67,77,63,27,59,78,50,88,67,14,33,39,28,80,27,32,80,40,32,35,43,38,42,33,18,49,26,87,80,41,38,29,32,43,36,32,25,36,62,83,83,62,46,76,78,45,76,50,76,27,50,51,74,33,69,50,76,51,74,79